Protein AF-A0A928A8H2-F1 (afdb_monomer_lite)

Foldseek 3Di:
DDDPPPDDDPVVVVVVVVVVVVVCVVVVVVVLVVVVVVLVVVQVVQVVLVVVLVVVVVVVCVVVVHDDDQKDKDFLLNSCVVPSDPDFDARSQQRFTFDSRFIWIWGADPVRDIDTDTRTHGDAPPQKFFFQWWWDPFFWKWFPVDWDKLQKAKAWEWFDPVLDAAWFWQKWEDEPFFIQTWIWGHDPSDIWTDGTGGGPDDPPPPTPPDDGNYDYPPDGGDDDDPPPRDTDTGPGTMMGQFYCYVNDTHRGDTIITRWMWMDRNSHTPWTWGWIARPVPRATFTQTPNVRDTIHTPTDDGIDTHDGSD

Structure (mmCIF, N/CA/C/O backbone):
data_AF-A0A928A8H2-F1
#
_entry.id   AF-A0A928A8H2-F1
#
loop_
_atom_site.group_PDB
_atom_site.id
_atom_site.type_symbol
_atom_site.label_atom_id
_atom_site.label_alt_id
_atom_site.label_comp_id
_atom_site.label_asym_id
_atom_site.label_entity_id
_atom_site.label_seq_id
_atom_site.pdbx_PDB_ins_code
_atom_site.Cartn_x
_atom_site.Cartn_y
_atom_site.Cartn_z
_atom_site.occupancy
_atom_site.B_iso_or_equiv
_atom_site.auth_seq_id
_atom_site.auth_comp_id
_atom_site.auth_asym_id
_atom_site.auth_atom_id
_atom_site.pdbx_PDB_model_num
ATOM 1 N N . MET A 1 1 ? -14.260 -8.931 -67.774 1.00 48.16 1 MET A N 1
ATOM 2 C CA . MET A 1 1 ? -14.025 -8.938 -66.314 1.00 48.16 1 MET A CA 1
ATOM 3 C C . MET A 1 1 ? -12.547 -8.637 -66.102 1.00 48.16 1 MET A C 1
ATOM 5 O O . MET A 1 1 ? -11.726 -9.478 -66.428 1.00 48.16 1 MET A O 1
ATOM 9 N N . GLY A 1 2 ? -12.193 -7.413 -65.708 1.00 48.88 2 GLY A N 1
ATOM 10 C CA . GLY A 1 2 ? -10.799 -7.001 -65.517 1.00 48.88 2 GLY A CA 1
ATOM 11 C C . GLY A 1 2 ? -10.690 -6.189 -64.236 1.00 48.88 2 GLY A C 1
ATOM 12 O O . GLY A 1 2 ? -11.081 -5.027 -64.214 1.00 48.88 2 GLY A O 1
ATOM 13 N N . PHE A 1 3 ? -10.226 -6.813 -63.153 1.00 53.59 3 PHE A N 1
ATOM 14 C CA . PHE A 1 3 ? -9.942 -6.101 -61.911 1.00 53.59 3 PHE A CA 1
ATOM 15 C C . PHE A 1 3 ? -8.670 -5.273 -62.108 1.00 53.59 3 PHE A C 1
ATOM 17 O O . PHE A 1 3 ? -7.565 -5.810 -62.132 1.00 53.59 3 PHE A O 1
ATOM 24 N N . ASN A 1 4 ? -8.838 -3.961 -62.265 1.00 56.81 4 ASN A N 1
ATOM 25 C CA . ASN A 1 4 ? -7.748 -2.994 -62.322 1.00 56.81 4 ASN A CA 1
ATOM 26 C C . ASN A 1 4 ? -7.140 -2.864 -60.913 1.00 56.81 4 ASN A C 1
ATOM 28 O O . ASN A 1 4 ? -7.600 -2.064 -60.098 1.00 56.81 4 ASN A O 1
ATOM 32 N N . LYS A 1 5 ? -6.148 -3.697 -60.580 1.00 57.81 5 LYS A N 1
ATOM 33 C CA . LYS A 1 5 ? -5.432 -3.605 -59.300 1.00 57.81 5 LYS A CA 1
ATOM 34 C C . LYS A 1 5 ? -4.397 -2.484 -59.391 1.00 57.81 5 LYS A C 1
ATOM 36 O O . LYS A 1 5 ? -3.260 -2.717 -59.788 1.00 57.81 5 LYS A O 1
ATOM 41 N N . LYS A 1 6 ? -4.795 -1.259 -59.041 1.00 69.56 6 LYS A N 1
ATOM 42 C CA . LYS A 1 6 ? -3.844 -0.171 -58.781 1.00 69.56 6 LYS A CA 1
ATOM 43 C C . LYS A 1 6 ? -3.127 -0.483 -57.463 1.00 69.56 6 LYS A C 1
ATOM 45 O O . LYS A 1 6 ? -3.732 -0.379 -56.402 1.00 69.56 6 LYS A O 1
ATOM 50 N N . ALA A 1 7 ? -1.882 -0.944 -57.543 1.00 67.12 7 ALA A N 1
ATOM 51 C CA . ALA A 1 7 ? -1.017 -1.086 -56.377 1.00 67.12 7 ALA A CA 1
ATOM 52 C C . ALA A 1 7 ? -0.548 0.308 -55.929 1.00 67.12 7 ALA A C 1
ATOM 54 O O . ALA A 1 7 ? -0.173 1.121 -56.774 1.00 67.12 7 ALA A O 1
ATOM 55 N N . PHE A 1 8 ? -0.600 0.583 -54.624 1.00 74.56 8 PHE A N 1
ATOM 56 C CA . PHE A 1 8 ? -0.093 1.830 -54.048 1.00 74.56 8 PHE A CA 1
ATOM 57 C C . PHE A 1 8 ? 1.415 1.956 -54.273 1.00 74.56 8 PHE A C 1
ATOM 59 O O . PHE A 1 8 ? 2.146 0.963 -54.217 1.00 74.56 8 PHE A O 1
ATOM 66 N N . THR A 1 9 ? 1.885 3.177 -54.520 1.00 88.25 9 THR A N 1
ATOM 67 C CA . THR A 1 9 ? 3.319 3.448 -54.640 1.00 88.25 9 THR A CA 1
ATOM 68 C C . THR A 1 9 ? 3.975 3.482 -53.259 1.00 88.25 9 THR A C 1
ATOM 70 O O . THR A 1 9 ? 3.34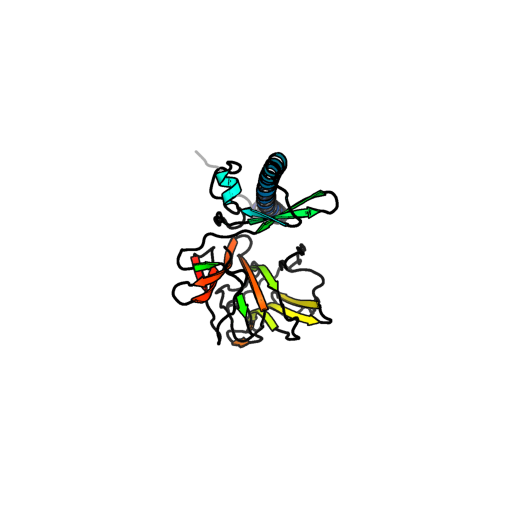9 3.825 -52.256 1.00 88.25 9 THR A O 1
ATOM 73 N N . LEU A 1 10 ? 5.265 3.143 -53.191 1.00 82.75 10 LEU A N 1
ATOM 74 C CA . LEU A 1 10 ? 6.010 3.097 -51.928 1.00 82.75 10 LEU A CA 1
ATOM 75 C C . LEU A 1 10 ? 5.980 4.444 -51.179 1.00 82.75 10 LEU A C 1
ATOM 77 O O . LEU A 1 10 ? 5.891 4.471 -49.955 1.00 82.75 10 LEU A O 1
ATOM 81 N N . VAL A 1 11 ? 6.004 5.561 -51.915 1.00 88.38 11 VAL A N 1
ATOM 82 C CA . VAL A 1 11 ? 5.967 6.912 -51.337 1.00 88.38 11 VAL A CA 1
ATOM 83 C C . VAL A 1 11 ? 4.616 7.237 -50.691 1.00 88.38 11 VAL A C 1
ATOM 85 O O . VAL A 1 11 ? 4.587 7.859 -49.633 1.00 88.38 11 VAL A O 1
ATOM 88 N N . GLU A 1 12 ? 3.504 6.765 -51.263 1.00 86.56 12 GLU A N 1
ATOM 89 C CA . GLU A 1 12 ? 2.166 6.942 -50.681 1.00 86.56 12 GLU A CA 1
ATOM 90 C C . GLU A 1 12 ? 2.025 6.152 -49.376 1.00 86.56 12 GLU A C 1
ATOM 92 O O . GLU A 1 12 ? 1.499 6.670 -48.394 1.00 86.56 12 GLU A O 1
ATOM 97 N N . VAL A 1 13 ? 2.558 4.926 -49.329 1.00 90.44 13 VAL A N 1
ATOM 98 C CA . VAL A 1 13 ? 2.533 4.091 -48.117 1.00 90.44 13 VAL A CA 1
ATOM 99 C C . VAL A 1 13 ? 3.368 4.719 -46.999 1.00 90.44 13 VAL A C 1
ATOM 101 O O . VAL A 1 13 ? 2.907 4.798 -45.862 1.00 90.44 13 VAL A O 1
ATOM 104 N N . ILE A 1 14 ? 4.562 5.227 -47.315 1.00 89.00 14 ILE A N 1
ATOM 105 C CA . ILE A 1 14 ? 5.413 5.907 -46.329 1.00 89.00 14 ILE A CA 1
ATOM 106 C C . ILE A 1 14 ? 4.734 7.183 -45.816 1.00 89.00 14 ILE A C 1
ATOM 108 O O . ILE A 1 14 ? 4.742 7.418 -44.612 1.00 89.00 14 ILE A O 1
ATOM 112 N N . GLY A 1 15 ? 4.096 7.970 -46.690 1.00 91.88 15 GLY A N 1
ATOM 113 C CA . GLY A 1 15 ? 3.365 9.178 -46.292 1.00 91.88 15 GLY A CA 1
ATOM 114 C C . GLY A 1 15 ? 2.198 8.903 -45.336 1.00 91.88 15 GLY A C 1
ATOM 115 O O . GLY A 1 15 ? 1.982 9.650 -44.387 1.00 91.88 15 GLY A O 1
ATOM 116 N N . VAL A 1 16 ? 1.466 7.804 -45.537 1.00 92.88 16 VAL A N 1
ATOM 117 C CA . VAL A 1 16 ? 0.392 7.402 -44.614 1.00 92.88 16 VAL A CA 1
ATOM 118 C C . VAL A 1 16 ? 0.968 6.943 -43.272 1.00 92.88 16 VAL A C 1
ATOM 120 O O . VAL A 1 16 ? 0.468 7.348 -42.224 1.00 92.88 16 VAL A O 1
ATOM 123 N N . ILE A 1 17 ? 2.043 6.149 -43.284 1.00 90.62 17 ILE A N 1
ATOM 124 C CA . ILE A 1 17 ? 2.686 5.659 -42.056 1.00 90.62 17 ILE A CA 1
ATOM 125 C C . ILE A 1 17 ? 3.257 6.817 -41.229 1.00 90.62 17 ILE A C 1
ATOM 127 O O . ILE A 1 17 ? 3.096 6.829 -40.011 1.00 90.62 17 ILE A O 1
ATOM 131 N N . THR A 1 18 ? 3.890 7.813 -41.854 1.00 91.50 18 THR A N 1
ATOM 132 C CA . THR A 1 18 ? 4.455 8.960 -41.124 1.00 91.50 18 THR A CA 1
ATOM 133 C C . THR A 1 18 ? 3.371 9.801 -40.458 1.00 91.50 18 THR A C 1
ATOM 135 O O . THR A 1 18 ? 3.528 10.181 -39.298 1.00 91.50 18 THR A O 1
ATOM 138 N N . ILE A 1 19 ? 2.247 10.037 -41.140 1.00 93.06 19 ILE A N 1
ATOM 139 C CA . ILE A 1 19 ? 1.108 10.765 -40.569 1.00 93.06 19 ILE A CA 1
ATOM 140 C C . ILE A 1 19 ? 0.485 9.978 -39.409 1.00 93.06 19 ILE A C 1
ATOM 142 O O . ILE A 1 19 ? 0.227 10.563 -38.357 1.00 93.06 19 ILE A O 1
ATOM 146 N N . LEU A 1 20 ? 0.292 8.662 -39.554 1.00 87.06 20 LEU A N 1
ATOM 147 C CA . LEU A 1 20 ? -0.2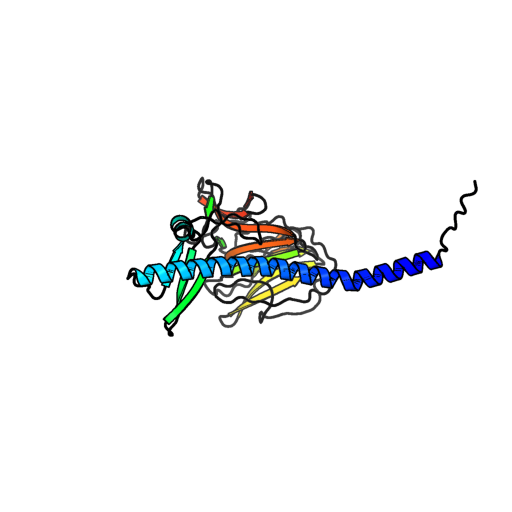42 7.813 -38.482 1.00 87.06 20 LEU A CA 1
ATOM 148 C C . LEU A 1 20 ? 0.668 7.808 -37.245 1.00 87.06 20 LEU A C 1
ATOM 150 O O . LEU A 1 20 ? 0.174 7.928 -36.124 1.00 87.06 20 LEU A O 1
ATOM 154 N N . SER A 1 21 ? 1.987 7.744 -37.438 1.00 84.25 21 SER A N 1
ATOM 155 C CA . SER A 1 21 ? 2.962 7.803 -36.342 1.00 84.25 21 SER A CA 1
ATOM 156 C C . SER A 1 21 ? 2.929 9.143 -35.602 1.00 84.25 21 SER A C 1
ATOM 158 O O . SER A 1 21 ? 2.960 9.171 -34.373 1.00 84.25 21 SER A O 1
ATOM 160 N N . LEU A 1 22 ? 2.811 10.260 -36.329 1.00 89.00 22 LEU A N 1
ATOM 161 C CA . LEU A 1 22 ? 2.688 11.592 -35.725 1.00 89.00 22 LEU A CA 1
ATOM 162 C C . LEU A 1 22 ? 1.357 11.764 -34.980 1.00 89.00 22 LEU A C 1
ATOM 164 O O . LEU A 1 22 ? 1.329 12.352 -33.900 1.00 89.00 22 LEU A O 1
ATOM 168 N N . MET A 1 23 ? 0.263 11.219 -35.520 1.00 88.75 23 MET A N 1
ATOM 169 C CA . MET A 1 23 ? -1.036 11.220 -34.843 1.00 88.75 23 MET A CA 1
ATOM 170 C C . MET A 1 23 ? -0.996 10.418 -33.540 1.00 88.75 23 MET A C 1
ATOM 172 O O . MET A 1 23 ? -1.484 10.902 -32.519 1.00 88.75 23 MET A O 1
ATOM 176 N N . LEU A 1 24 ? -0.392 9.225 -33.541 1.00 81.31 24 LEU A N 1
ATOM 177 C CA . LEU A 1 24 ? -0.238 8.395 -32.339 1.00 81.31 24 LEU A CA 1
ATOM 178 C C . LEU A 1 24 ? 0.559 9.112 -31.243 1.00 81.31 24 LEU A C 1
ATOM 180 O O . LEU A 1 24 ? 0.154 9.086 -30.082 1.00 81.31 24 LEU A O 1
ATOM 184 N N . LEU A 1 25 ? 1.631 9.819 -31.614 1.00 78.31 25 LEU A N 1
ATOM 185 C CA . LEU A 1 25 ? 2.478 10.548 -30.666 1.00 78.31 25 LEU A CA 1
ATOM 186 C C . LEU A 1 25 ? 1.709 11.626 -29.882 1.00 78.31 25 LEU A C 1
ATOM 188 O O . LEU A 1 25 ? 1.979 11.841 -28.705 1.00 78.31 25 LEU A O 1
ATOM 192 N N . VAL A 1 26 ? 0.738 12.288 -30.520 1.00 82.75 26 VAL A N 1
ATOM 193 C CA . VAL A 1 26 ? -0.090 13.325 -29.879 1.00 82.75 26 VAL A CA 1
ATOM 194 C C . VAL A 1 26 ? -1.303 12.723 -29.162 1.00 82.75 26 VAL A C 1
ATOM 196 O O . VAL A 1 26 ? -1.697 13.197 -28.097 1.00 82.75 26 VAL A O 1
ATOM 199 N N . THR A 1 27 ? -1.912 11.682 -29.731 1.00 82.56 27 THR A N 1
ATOM 200 C CA . THR A 1 27 ? -3.168 11.112 -29.214 1.00 82.56 27 THR A CA 1
ATOM 201 C C . THR A 1 27 ? -2.964 10.232 -27.985 1.00 82.56 27 THR A C 1
ATOM 203 O O . 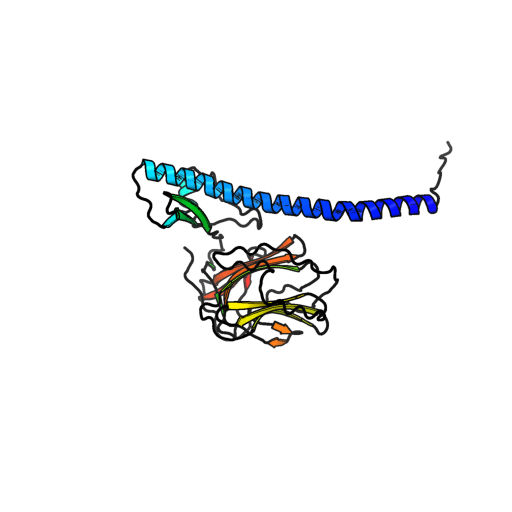THR A 1 27 ? -3.744 10.349 -27.041 1.00 82.56 27 THR A O 1
ATOM 206 N N . VAL A 1 28 ? -1.916 9.402 -27.944 1.00 76.62 28 VAL A N 1
ATOM 207 C CA . VAL A 1 28 ? -1.695 8.454 -26.838 1.00 76.62 28 VAL A CA 1
ATOM 208 C C . VAL A 1 28 ? -1.560 9.164 -25.481 1.00 76.62 28 VAL A C 1
ATOM 210 O O . VAL A 1 28 ? -2.340 8.834 -24.587 1.00 76.62 28 VAL A O 1
ATOM 213 N N . PRO A 1 29 ? -0.700 10.191 -25.297 1.00 66.88 29 PRO A N 1
ATOM 214 C CA . PRO A 1 29 ? -0.587 10.877 -24.006 1.00 66.88 29 PRO A CA 1
ATOM 215 C C . PRO A 1 29 ? -1.899 11.536 -23.551 1.00 66.88 29 PRO A C 1
ATOM 217 O O . PRO A 1 29 ? -2.232 11.514 -22.366 1.00 66.88 29 PRO A O 1
ATOM 220 N N . ALA A 1 30 ? -2.668 12.103 -24.489 1.00 66.19 30 ALA A N 1
ATOM 221 C CA . ALA A 1 30 ? -3.946 12.750 -24.198 1.00 66.19 30 ALA A CA 1
ATOM 222 C C . ALA A 1 30 ? -5.024 11.745 -23.752 1.00 66.19 30 ALA A C 1
ATOM 224 O O . ALA A 1 30 ? -5.770 12.021 -22.804 1.00 66.19 30 ALA A O 1
ATOM 225 N N . LEU A 1 31 ? -5.088 10.572 -24.395 1.00 68.81 31 LEU A N 1
ATOM 226 C CA . LEU A 1 31 ? -5.960 9.478 -23.965 1.00 68.81 31 LEU A CA 1
ATOM 227 C C . LEU A 1 31 ? -5.552 8.964 -22.582 1.00 68.81 31 LEU A C 1
ATOM 229 O O . LEU A 1 31 ? -6.406 8.892 -21.702 1.00 68.81 31 LEU A O 1
ATOM 233 N N . THR A 1 32 ? -4.264 8.687 -22.355 1.00 58.69 32 THR A N 1
ATOM 234 C CA . THR A 1 32 ? -3.769 8.195 -21.059 1.00 58.69 32 THR A CA 1
ATOM 235 C C . THR A 1 32 ? -4.083 9.172 -19.928 1.00 58.69 32 THR A C 1
ATOM 237 O O . THR A 1 32 ? -4.589 8.765 -18.886 1.00 58.69 32 THR A O 1
ATOM 240 N N . LYS A 1 33 ? -3.874 10.479 -20.141 1.00 58.88 33 LYS A N 1
ATOM 241 C CA . LYS A 1 33 ? -4.238 11.513 -19.159 1.00 58.88 33 LYS A CA 1
ATOM 242 C C . LYS A 1 33 ? -5.742 11.530 -18.865 1.00 58.88 33 LYS A C 1
ATOM 244 O O . LYS A 1 33 ? -6.145 11.747 -17.726 1.00 58.88 33 LYS A O 1
ATOM 249 N N . THR A 1 34 ? -6.573 11.306 -19.882 1.00 69.75 34 THR A N 1
ATOM 250 C CA . THR A 1 34 ? -8.034 11.258 -19.725 1.00 69.75 34 THR A CA 1
ATOM 251 C C . THR A 1 34 ? -8.478 10.021 -18.946 1.00 69.75 34 THR A C 1
ATOM 253 O O . THR A 1 34 ? -9.342 10.147 -18.084 1.00 69.75 34 THR A O 1
ATOM 256 N N . LEU A 1 35 ? -7.880 8.855 -19.208 1.00 68.12 35 LEU A N 1
ATOM 257 C CA . LEU A 1 35 ? -8.168 7.618 -18.477 1.00 68.12 35 LEU A CA 1
ATOM 258 C C . LEU A 1 35 ? -7.790 7.739 -16.999 1.00 68.12 35 LEU A C 1
ATOM 260 O O . LEU A 1 35 ? -8.663 7.547 -16.160 1.00 68.12 35 LEU A O 1
ATOM 264 N N . LYS A 1 36 ? -6.569 8.203 -16.691 1.00 62.53 36 LYS A N 1
ATOM 265 C CA . LYS A 1 36 ? -6.132 8.449 -15.304 1.00 62.53 36 LYS A CA 1
ATOM 266 C C . LYS A 1 36 ? -7.069 9.402 -14.562 1.00 62.53 36 LYS A C 1
ATOM 268 O O . LYS A 1 36 ? -7.464 9.148 -13.433 1.00 62.53 36 LYS A O 1
ATOM 273 N N . ARG A 1 37 ? -7.491 10.486 -15.224 1.00 65.88 37 ARG A N 1
ATOM 274 C CA . ARG A 1 37 ? -8.459 11.430 -14.646 1.00 65.88 37 ARG A CA 1
ATOM 275 C C . ARG A 1 37 ? -9.819 10.779 -14.378 1.00 65.88 37 ARG A C 1
ATOM 277 O O . ARG A 1 37 ? -10.483 11.153 -13.421 1.00 65.88 37 ARG A O 1
ATOM 284 N N . ASN A 1 38 ? -10.256 9.856 -15.231 1.00 69.44 38 ASN A N 1
ATOM 285 C CA . ASN A 1 38 ? -11.525 9.158 -15.043 1.00 69.44 38 ASN A CA 1
ATOM 286 C C . ASN A 1 38 ? -11.450 8.120 -13.916 1.00 69.44 38 ASN A C 1
ATOM 288 O O . ASN A 1 38 ? -12.434 7.962 -13.204 1.00 69.44 38 ASN A O 1
ATOM 292 N N . GLU A 1 39 ? -10.324 7.423 -13.762 1.00 69.38 39 GLU A N 1
ATOM 293 C CA . GLU A 1 39 ? -10.083 6.484 -12.657 1.00 69.38 39 GLU A CA 1
ATOM 294 C C . GLU A 1 39 ? -10.058 7.217 -11.316 1.00 69.38 39 GLU A C 1
ATOM 296 O O . GLU A 1 39 ? -10.873 6.900 -10.454 1.00 69.38 39 GLU A O 1
ATOM 301 N N . GLN A 1 40 ? -9.258 8.283 -11.202 1.00 67.31 40 GLN A N 1
ATOM 302 C CA . GLN A 1 40 ? -9.235 9.128 -10.005 1.00 67.31 40 GLN A CA 1
ATOM 303 C C . GLN A 1 40 ? -10.629 9.664 -9.672 1.00 67.31 40 GLN A C 1
ATOM 305 O O . GLN A 1 40 ? -11.099 9.548 -8.547 1.00 67.31 40 GLN A O 1
ATOM 310 N N . LYS A 1 41 ? -11.345 10.180 -10.679 1.00 72.75 41 LYS A N 1
ATOM 311 C CA . LYS A 1 41 ? -12.693 10.710 -10.476 1.00 72.75 41 LYS A CA 1
ATOM 312 C C . LYS A 1 41 ? -13.664 9.659 -9.929 1.00 72.75 41 LYS A C 1
ATOM 314 O O . LYS A 1 41 ? -14.516 10.003 -9.120 1.00 72.75 41 LYS A O 1
ATOM 319 N N . LYS A 1 42 ? -13.569 8.396 -10.360 1.00 76.50 42 LYS A N 1
ATOM 320 C CA . LYS A 1 42 ? -14.424 7.329 -9.815 1.00 76.50 42 LYS A CA 1
ATOM 321 C C . LYS A 1 42 ? -14.176 7.126 -8.325 1.00 76.50 42 LYS A C 1
ATOM 323 O O . LYS A 1 42 ? -15.139 6.901 -7.599 1.00 76.50 42 LYS A O 1
ATOM 328 N N . TYR A 1 43 ? -12.917 7.183 -7.896 1.00 73.12 43 TYR A N 1
ATOM 329 C CA . TYR A 1 43 ? -12.561 7.073 -6.488 1.00 73.12 43 TYR A CA 1
ATOM 330 C C . TYR A 1 43 ? -12.999 8.307 -5.686 1.00 73.12 43 TYR A C 1
ATOM 332 O O . TYR A 1 43 ? -13.600 8.165 -4.624 1.00 73.12 43 TYR A O 1
ATOM 340 N N . ASP A 1 44 ? -12.814 9.510 -6.230 1.00 72.50 44 ASP A N 1
ATOM 341 C CA . ASP A 1 44 ? -13.275 10.746 -5.589 1.00 72.50 44 ASP A CA 1
ATOM 342 C C . ASP A 1 44 ? -14.803 10.738 -5.409 1.00 72.50 44 ASP A C 1
ATOM 344 O O . ASP A 1 44 ? -15.299 10.931 -4.300 1.00 72.50 44 ASP A O 1
ATOM 348 N N . ASP A 1 45 ? -15.553 10.422 -6.475 1.00 80.00 45 ASP A N 1
ATOM 349 C CA . ASP A 1 45 ? -17.016 10.296 -6.444 1.00 80.00 45 ASP A CA 1
ATOM 350 C C . ASP A 1 45 ? -17.447 9.217 -5.427 1.00 80.00 45 ASP A C 1
ATOM 352 O O . ASP A 1 45 ? -18.477 9.335 -4.760 1.00 80.00 45 ASP A O 1
ATOM 356 N N . TYR A 1 46 ? -16.660 8.149 -5.294 1.00 81.12 46 TYR A N 1
ATOM 357 C CA . TYR A 1 46 ? -16.888 7.070 -4.342 1.00 81.12 46 TYR A CA 1
ATOM 358 C C . TYR A 1 46 ? -16.743 7.526 -2.878 1.00 81.12 46 TYR A C 1
ATOM 360 O O . TYR A 1 46 ? -17.667 7.321 -2.081 1.00 81.12 46 TYR A O 1
ATOM 368 N N . ILE A 1 47 ? -15.637 8.191 -2.533 1.00 78.56 47 ILE A N 1
ATOM 369 C CA . ILE A 1 47 ? -15.404 8.743 -1.191 1.00 78.56 47 ILE A CA 1
ATOM 370 C C . ILE A 1 47 ? -16.419 9.845 -0.870 1.00 78.56 47 ILE A C 1
ATOM 372 O O . ILE A 1 47 ? -16.956 9.885 0.240 1.00 78.56 47 ILE A O 1
ATOM 376 N N . ASP A 1 48 ? -16.752 10.696 -1.842 1.00 84.00 48 ASP A N 1
ATOM 377 C CA . ASP A 1 48 ? -17.768 11.734 -1.671 1.00 84.00 48 ASP A CA 1
ATOM 378 C C . ASP A 1 48 ? -19.150 11.144 -1.400 1.00 84.00 48 ASP A C 1
ATOM 380 O O . ASP A 1 48 ? -19.863 11.629 -0.519 1.00 84.00 48 ASP A O 1
ATOM 384 N N . ASN A 1 49 ? -19.524 10.063 -2.085 1.00 85.44 49 ASN A N 1
ATOM 385 C CA . ASN A 1 49 ? -20.777 9.373 -1.800 1.00 85.44 49 ASN A CA 1
ATOM 386 C C . ASN A 1 49 ? -20.805 8.845 -0.359 1.00 85.44 49 ASN A C 1
ATOM 388 O O . ASN A 1 49 ? -21.791 9.086 0.340 1.00 85.44 49 ASN A O 1
ATOM 392 N N . LEU A 1 50 ? -19.730 8.194 0.109 1.00 85.19 50 LEU A N 1
ATOM 393 C CA . LEU A 1 50 ? -19.604 7.722 1.498 1.00 85.19 50 LEU A CA 1
ATOM 394 C C . LEU A 1 50 ? -19.688 8.863 2.515 1.00 85.19 50 LEU A C 1
ATOM 396 O O . LEU A 1 50 ? -20.326 8.723 3.563 1.00 85.19 50 LEU A O 1
ATOM 400 N N . ARG A 1 51 ? -19.095 10.013 2.200 1.00 85.94 51 ARG A N 1
ATOM 401 C CA . ARG A 1 51 ? -19.194 11.220 3.020 1.00 85.94 51 ARG A CA 1
ATOM 402 C C . ARG A 1 51 ? -20.625 11.753 3.073 1.00 85.94 51 ARG A C 1
ATOM 404 O O . ARG A 1 51 ? -21.139 11.958 4.167 1.00 85.94 51 ARG A O 1
ATOM 411 N N . ILE A 1 52 ? -21.296 11.918 1.933 1.00 85.88 52 ILE A N 1
ATOM 412 C CA . ILE A 1 52 ? -22.664 12.466 1.850 1.00 85.88 52 ILE A CA 1
ATOM 413 C C . ILE A 1 52 ? -23.659 11.606 2.638 1.00 85.88 52 ILE A C 1
ATOM 415 O O . ILE A 1 52 ? -24.501 12.123 3.378 1.00 85.88 52 ILE A O 1
ATOM 419 N N . VAL A 1 53 ? -23.572 10.280 2.512 1.00 90.25 53 VAL A N 1
ATOM 420 C CA . VAL A 1 53 ? -24.454 9.383 3.273 1.00 90.25 53 VAL A CA 1
ATOM 421 C C . VAL A 1 53 ? -24.141 9.411 4.773 1.00 90.25 53 VAL A C 1
ATOM 423 O O . VAL A 1 53 ? -25.068 9.387 5.585 1.00 90.25 53 VAL A O 1
ATOM 426 N N . SER A 1 54 ? -22.865 9.554 5.148 1.00 89.62 54 SER A N 1
ATOM 427 C CA . SER A 1 54 ? -22.437 9.719 6.545 1.00 89.62 54 SER A CA 1
ATOM 428 C C . SER A 1 54 ? -22.921 11.042 7.144 1.00 89.62 54 SER A C 1
ATOM 430 O O . SER A 1 54 ? -23.414 11.059 8.271 1.00 89.62 54 SER A O 1
ATOM 432 N N . GLU A 1 55 ? -22.868 12.138 6.383 1.00 88.88 55 GLU A N 1
ATOM 433 C CA . GLU A 1 55 ? -23.439 13.436 6.761 1.00 88.88 55 GLU A CA 1
ATOM 434 C C . GLU A 1 55 ? -24.941 13.318 7.039 1.00 88.88 55 GLU A C 1
ATOM 436 O O . GLU A 1 55 ? -25.438 13.775 8.072 1.00 88.88 55 GLU A O 1
ATOM 441 N N . SER A 1 56 ? -25.673 12.650 6.145 1.00 89.75 56 SER A N 1
ATOM 442 C CA . SER A 1 56 ? -27.113 12.434 6.299 1.00 89.75 56 SER A CA 1
ATOM 443 C C . SER A 1 56 ? -27.448 11.592 7.538 1.00 89.75 56 SER A C 1
ATOM 445 O O . SER A 1 56 ? -28.414 11.885 8.254 1.00 89.75 56 SER A O 1
ATOM 447 N N . TYR A 1 57 ? -26.624 10.584 7.838 1.00 89.62 57 TYR A N 1
ATOM 448 C CA . TYR A 1 57 ? -26.722 9.796 9.066 1.00 89.62 57 TYR A CA 1
ATOM 449 C C . TYR A 1 57 ? -26.491 10.660 10.315 1.00 89.62 57 TYR A C 1
ATOM 451 O O . TYR A 1 57 ? -27.339 10.679 11.207 1.00 89.62 57 TYR A O 1
ATOM 459 N N . VAL A 1 58 ? -25.411 11.445 10.361 1.00 89.25 58 VAL A N 1
ATOM 460 C CA . VAL A 1 58 ? -25.096 12.357 11.477 1.00 89.25 58 VAL A CA 1
ATOM 461 C C . VAL A 1 58 ? -26.220 13.358 11.733 1.00 89.25 58 VAL A C 1
ATOM 463 O O . VAL A 1 58 ? -26.641 13.540 12.876 1.00 89.25 58 VAL A O 1
ATOM 466 N N . VAL A 1 59 ? -26.763 13.974 10.680 1.00 88.19 59 VAL A N 1
ATOM 467 C CA . VAL A 1 59 ? -27.880 14.923 10.800 1.00 88.19 59 VAL A CA 1
ATOM 468 C C . VAL A 1 59 ? -29.107 14.264 11.432 1.00 88.19 59 VAL A C 1
ATOM 470 O O . VAL A 1 59 ? -29.793 14.901 12.235 1.00 88.19 59 VAL A O 1
ATOM 473 N N . LYS A 1 60 ? -29.395 13.000 11.099 1.00 88.38 60 LYS A N 1
ATOM 474 C CA . LYS A 1 60 ? -30.473 12.237 11.741 1.00 88.38 60 LYS A CA 1
ATOM 475 C C . LYS A 1 60 ? -30.187 12.023 13.230 1.00 88.38 60 LYS A C 1
ATOM 477 O O . LYS A 1 60 ? -31.048 12.349 14.042 1.00 88.38 60 LYS A O 1
ATOM 482 N N . GLN A 1 61 ? -28.982 11.576 13.590 1.00 88.06 61 GLN A N 1
ATOM 483 C CA . GLN A 1 61 ? -28.604 11.347 14.992 1.00 88.06 61 GLN A CA 1
ATOM 484 C C . GLN A 1 61 ? -28.714 12.626 15.840 1.00 88.06 61 GLN A C 1
ATOM 486 O O . GLN A 1 61 ? -29.279 12.609 16.933 1.00 88.06 61 GLN A O 1
ATOM 491 N N . LEU A 1 62 ? -28.261 13.767 15.308 1.00 85.75 62 LEU A N 1
ATOM 492 C CA . LEU A 1 62 ? -28.385 15.068 15.975 1.00 85.75 62 LEU A CA 1
ATOM 493 C C . LEU A 1 62 ? -29.853 15.479 16.179 1.00 85.75 62 LEU A C 1
ATOM 495 O O . LEU A 1 62 ? -30.206 15.993 17.240 1.00 85.75 62 LEU A O 1
ATOM 499 N N . LYS A 1 63 ? -30.727 15.238 15.190 1.00 87.88 63 LYS A N 1
ATOM 500 C CA . LYS A 1 63 ? -32.176 15.499 15.311 1.00 87.88 63 LYS A CA 1
ATOM 501 C C . LYS A 1 63 ? -32.849 14.615 16.359 1.00 87.88 63 LYS A C 1
ATOM 503 O O . LYS A 1 63 ? -33.815 15.048 16.980 1.00 87.88 63 LYS A O 1
ATOM 508 N N . GLU A 1 64 ? -32.340 13.405 16.557 1.00 90.31 64 GLU A N 1
ATOM 509 C CA . GLU A 1 64 ? -32.794 12.461 17.584 1.00 90.31 64 GLU A CA 1
ATOM 510 C C . GLU A 1 64 ? -32.188 12.760 18.971 1.00 90.31 64 GLU A C 1
ATOM 512 O O . GLU A 1 64 ? -32.501 12.083 19.947 1.00 90.31 64 GLU A O 1
ATOM 517 N N . GLY A 1 65 ? -31.380 13.822 19.086 1.00 81.94 65 GLY A N 1
ATOM 518 C CA . GLY A 1 65 ? -30.829 14.310 20.350 1.00 81.94 65 GLY A CA 1
ATOM 519 C C . GLY A 1 65 ? -29.514 13.651 20.766 1.00 81.94 65 GLY A C 1
ATOM 520 O O . GLY A 1 65 ? -29.079 13.849 21.901 1.00 81.94 65 GLY A O 1
ATOM 521 N N . ILE A 1 66 ? -28.866 12.888 19.879 1.00 85.25 66 ILE A N 1
ATOM 522 C CA . ILE A 1 66 ? -27.541 12.322 20.148 1.00 85.25 66 ILE A CA 1
ATOM 523 C C . ILE A 1 66 ? -26.493 13.434 20.113 1.00 85.25 66 ILE A C 1
ATOM 525 O O . ILE A 1 66 ? -26.410 14.206 19.158 1.00 85.25 66 ILE A O 1
ATOM 529 N N . VAL A 1 67 ? -25.665 13.502 21.156 1.00 81.31 67 VAL A N 1
ATOM 530 C CA . VAL A 1 67 ? -24.548 14.447 21.237 1.00 81.31 67 VAL A CA 1
ATOM 531 C C . VAL A 1 67 ? -23.318 13.830 20.580 1.00 81.31 67 VAL A C 1
ATOM 533 O O . VAL A 1 67 ? -22.832 12.789 21.016 1.00 81.31 67 VAL A O 1
ATOM 536 N N . ILE A 1 68 ? -22.806 14.497 19.549 1.00 80.31 68 ILE A N 1
ATOM 537 C CA . ILE A 1 68 ? -21.558 14.136 18.873 1.00 80.31 68 ILE A CA 1
ATOM 538 C C . ILE A 1 68 ? -20.416 14.931 19.513 1.00 80.31 68 ILE A C 1
ATOM 540 O O . ILE A 1 68 ? -20.480 16.164 19.577 1.00 80.31 68 ILE A O 1
ATOM 544 N N . GLY A 1 69 ? -19.416 14.211 20.029 1.00 78.44 69 GLY A N 1
ATOM 545 C CA . GLY A 1 69 ? -18.204 14.778 20.625 1.00 78.44 69 GLY A CA 1
ATOM 546 C C . GLY A 1 69 ? -17.215 15.305 19.581 1.00 78.44 69 GLY A C 1
ATOM 547 O O . GLY A 1 69 ? -17.576 15.522 18.425 1.00 78.44 69 GLY A O 1
ATOM 548 N N . ASP A 1 70 ? -15.962 15.507 19.990 1.00 80.88 70 ASP A N 1
ATOM 549 C CA . ASP A 1 70 ? -14.906 16.000 19.091 1.00 80.88 70 ASP A CA 1
ATOM 550 C C . ASP A 1 70 ? -14.568 14.984 17.989 1.00 80.88 70 ASP A C 1
ATOM 552 O O . ASP A 1 70 ? -14.309 15.367 16.847 1.00 80.88 70 ASP A O 1
ATOM 556 N N . GLU A 1 71 ? -14.652 13.690 18.317 1.00 83.69 71 GLU A N 1
ATOM 557 C CA . GLU A 1 71 ? -14.543 12.576 17.378 1.00 83.69 71 GLU A CA 1
ATOM 558 C C . GLU A 1 71 ? -15.726 11.613 17.524 1.00 83.69 71 GLU A C 1
ATOM 560 O O . GLU A 1 71 ? -16.162 11.296 18.635 1.00 83.69 71 GLU A O 1
ATOM 565 N N . TYR A 1 72 ? -16.237 11.125 16.396 1.00 85.00 72 TYR A N 1
ATOM 566 C CA . TYR A 1 72 ? -17.304 10.129 16.328 1.00 85.00 72 TYR A CA 1
ATOM 567 C C . TYR A 1 72 ? -17.069 9.183 15.153 1.00 85.00 72 TYR A C 1
ATOM 569 O O . TYR A 1 72 ? -16.649 9.617 14.087 1.00 85.00 72 TYR A O 1
ATOM 577 N N . TYR A 1 73 ? -17.330 7.892 15.341 1.00 85.62 73 TYR A N 1
ATOM 578 C CA . TYR A 1 73 ? -17.019 6.857 14.356 1.00 85.62 73 TYR A CA 1
ATOM 579 C C . TYR A 1 73 ? -18.316 6.205 13.876 1.00 85.62 73 TYR A C 1
ATOM 581 O O . TYR A 1 73 ? -19.125 5.752 14.686 1.00 85.62 73 TYR A O 1
ATOM 589 N N . ILE A 1 74 ? -18.511 6.175 12.558 1.00 87.62 74 ILE A N 1
ATOM 590 C CA . ILE A 1 74 ? -19.646 5.519 11.897 1.00 87.62 74 ILE A CA 1
ATOM 591 C C . ILE A 1 74 ? -19.103 4.307 11.164 1.00 87.62 74 ILE A C 1
ATOM 593 O O . ILE A 1 74 ? -18.189 4.456 10.360 1.00 87.62 74 ILE A O 1
ATOM 597 N N . THR A 1 75 ? -19.659 3.121 11.391 1.00 87.75 75 THR A N 1
ATOM 598 C CA . THR A 1 75 ? -19.272 1.958 10.587 1.00 87.75 75 THR A CA 1
ATOM 599 C C . THR A 1 75 ? -20.099 1.882 9.313 1.00 87.75 75 THR A C 1
ATOM 601 O O . THR A 1 75 ? -21.253 2.322 9.253 1.00 87.75 75 THR A O 1
ATOM 604 N N . LEU A 1 76 ? -19.539 1.254 8.286 1.00 84.19 76 LEU A N 1
ATOM 605 C CA . LEU A 1 76 ? -20.263 0.954 7.062 1.00 84.19 76 LEU A CA 1
ATOM 606 C C . LEU A 1 76 ? -21.490 0.074 7.329 1.00 84.19 76 LEU A C 1
ATOM 608 O O . LEU A 1 76 ? -22.539 0.263 6.715 1.00 84.19 76 LEU A O 1
ATOM 612 N N . GLY A 1 77 ? -21.392 -0.822 8.312 1.00 82.44 77 GLY A N 1
ATOM 613 C CA . GLY A 1 77 ? -22.517 -1.571 8.854 1.00 82.44 77 GLY A CA 1
ATOM 614 C C . GLY A 1 77 ? -23.652 -0.660 9.320 1.00 82.44 77 GLY A C 1
ATOM 615 O O . GLY A 1 77 ? -24.791 -0.895 8.932 1.00 82.44 77 GLY A O 1
ATOM 616 N N . ASN A 1 78 ? -23.368 0.424 10.057 1.00 86.19 78 ASN A N 1
ATOM 617 C CA . ASN A 1 78 ? -24.408 1.370 10.480 1.00 86.19 78 ASN A CA 1
ATOM 618 C C . ASN A 1 78 ? -25.137 2.001 9.288 1.00 86.19 78 ASN A C 1
ATOM 620 O O . ASN A 1 78 ? -26.361 2.126 9.321 1.00 86.19 78 ASN A O 1
ATOM 624 N N . LEU A 1 79 ? -24.404 2.383 8.240 1.00 88.44 79 LEU A N 1
ATOM 625 C CA . LEU A 1 79 ? -24.979 3.006 7.046 1.00 88.44 79 LEU A CA 1
ATOM 626 C C . LEU A 1 79 ? -25.845 2.023 6.249 1.00 88.44 79 LEU A C 1
ATOM 628 O O . LEU A 1 79 ? -26.944 2.385 5.825 1.00 88.44 79 LEU A O 1
ATOM 632 N N . ILE A 1 80 ? -25.389 0.776 6.104 1.00 85.69 80 ILE A N 1
ATOM 633 C CA . ILE A 1 80 ? -26.143 -0.300 5.446 1.00 85.69 80 ILE A CA 1
ATOM 634 C C . ILE A 1 80 ? -27.411 -0.625 6.243 1.00 85.69 80 ILE A C 1
ATOM 636 O O . ILE A 1 80 ? -28.510 -0.625 5.693 1.00 85.69 80 ILE A O 1
ATOM 640 N N . ASP A 1 81 ? -27.281 -0.845 7.552 1.00 87.81 81 ASP A N 1
ATOM 641 C CA . ASP A 1 81 ? -28.389 -1.279 8.410 1.00 87.81 81 ASP A CA 1
ATOM 642 C C . ASP A 1 81 ? -29.475 -0.198 8.540 1.00 87.81 81 ASP A C 1
ATOM 644 O O . ASP A 1 81 ? -30.650 -0.509 8.729 1.00 87.81 81 ASP A O 1
ATOM 648 N N . ASN A 1 82 ? -29.099 1.078 8.395 1.00 87.56 82 ASN A N 1
ATOM 649 C CA . ASN A 1 82 ? -30.032 2.205 8.373 1.00 87.56 82 ASN A CA 1
ATOM 650 C C . ASN A 1 82 ? -30.538 2.563 6.961 1.00 87.56 82 ASN A C 1
ATOM 652 O O . ASN A 1 82 ? -31.269 3.544 6.818 1.00 87.56 82 ASN A O 1
ATOM 656 N N . GLY A 1 83 ? -30.180 1.788 5.932 1.00 86.06 83 GLY A N 1
ATOM 657 C CA . GLY A 1 83 ? -30.689 1.946 4.568 1.00 86.06 83 GLY A CA 1
ATOM 658 C C . GLY A 1 83 ? -30.124 3.144 3.804 1.00 86.06 83 GLY A C 1
ATOM 659 O O . GLY A 1 83 ? -30.733 3.583 2.831 1.00 86.06 83 GLY A O 1
ATOM 660 N N . TYR A 1 84 ? -28.981 3.687 4.229 1.00 85.75 84 TYR A N 1
ATOM 661 C CA . TYR A 1 84 ? -28.291 4.752 3.497 1.00 85.75 84 TYR A CA 1
ATOM 662 C C . TYR A 1 84 ? -27.495 4.215 2.298 1.00 85.75 84 TYR A C 1
ATOM 664 O O . TYR A 1 84 ? -27.196 4.976 1.381 1.00 85.75 84 TYR A O 1
ATOM 672 N N . ILE A 1 85 ? -27.152 2.920 2.302 1.00 83.38 85 ILE A N 1
ATOM 673 C CA . ILE A 1 85 ? -26.409 2.243 1.233 1.00 83.38 85 ILE A CA 1
ATOM 674 C C . ILE A 1 85 ? -26.994 0.843 1.015 1.00 83.38 85 ILE A C 1
ATOM 676 O O . ILE A 1 85 ? -27.276 0.133 1.977 1.00 83.38 85 ILE A O 1
ATOM 680 N N . GLU A 1 86 ? -27.175 0.445 -0.246 1.00 68.38 86 GLU A N 1
ATOM 681 C CA . GLU A 1 86 ? -27.928 -0.765 -0.600 1.00 68.38 86 GLU A CA 1
ATOM 682 C C . GLU A 1 86 ? -27.172 -2.090 -0.388 1.00 68.38 86 GLU A C 1
ATOM 684 O O . GLU A 1 86 ? -27.830 -3.119 -0.235 1.00 68.38 86 GLU A O 1
ATOM 689 N N . ASN A 1 87 ? -25.827 -2.132 -0.406 1.00 66.12 87 ASN A N 1
ATOM 690 C CA . ASN A 1 87 ? -25.093 -3.404 -0.285 1.00 66.12 87 ASN A CA 1
ATOM 691 C C . ASN A 1 87 ? -23.571 -3.269 -0.054 1.00 66.12 87 ASN A C 1
ATOM 693 O O . ASN A 1 87 ? -23.071 -2.168 0.165 1.00 66.12 87 ASN A O 1
ATOM 697 N N . THR A 1 88 ? -22.842 -4.403 -0.119 1.00 62.75 88 THR A N 1
ATOM 698 C CA . THR A 1 88 ? -21.367 -4.474 -0.087 1.00 62.75 88 THR A CA 1
ATOM 699 C C . THR A 1 88 ? -20.743 -3.435 -1.000 1.00 62.75 88 THR A C 1
ATOM 701 O O . THR A 1 88 ? -21.022 -3.379 -2.197 1.00 62.75 88 THR A O 1
ATOM 704 N N . ILE A 1 89 ? -19.854 -2.651 -0.415 1.00 71.19 89 ILE A N 1
ATOM 705 C CA . ILE A 1 89 ? -19.167 -1.586 -1.109 1.00 71.19 89 ILE A CA 1
ATOM 706 C C . ILE A 1 89 ? -17.845 -2.113 -1.640 1.00 71.19 89 ILE A C 1
ATOM 708 O O . ILE A 1 89 ? -17.127 -2.832 -0.947 1.00 71.19 89 ILE A O 1
ATOM 712 N N . VAL A 1 90 ? -17.557 -1.764 -2.886 1.00 74.94 90 VAL A N 1
ATOM 713 C CA . VAL A 1 90 ? -16.333 -2.136 -3.584 1.00 74.94 90 VAL A CA 1
ATOM 714 C C . VAL A 1 90 ? -15.539 -0.863 -3.825 1.00 74.94 90 VAL A C 1
ATOM 716 O O . VAL A 1 90 ? -16.098 0.095 -4.363 1.00 74.94 90 VAL A O 1
ATOM 719 N N . ASN A 1 91 ? -14.268 -0.850 -3.426 1.00 71.50 91 ASN A N 1
ATOM 720 C CA . ASN A 1 91 ? -13.380 0.251 -3.771 1.00 71.50 91 ASN A CA 1
ATOM 721 C C . ASN A 1 91 ? -13.111 0.186 -5.297 1.00 71.50 91 ASN A C 1
ATOM 723 O O . ASN A 1 91 ? -12.677 -0.853 -5.802 1.00 71.50 91 ASN A O 1
ATOM 727 N N . PRO A 1 92 ? -13.408 1.257 -6.060 1.00 73.50 92 PRO A N 1
ATOM 728 C CA . PRO A 1 92 ? -13.287 1.261 -7.517 1.00 73.50 92 PRO A CA 1
ATOM 729 C C . PRO A 1 92 ? -11.841 1.265 -8.042 1.00 73.50 92 PRO A C 1
ATOM 731 O O . PRO A 1 92 ? -11.662 1.080 -9.244 1.00 73.50 92 PRO A O 1
ATOM 734 N N . GLU A 1 93 ? -10.833 1.492 -7.196 1.00 68.62 93 GLU A N 1
ATOM 735 C CA . GLU A 1 93 ? -9.413 1.469 -7.577 1.00 68.62 93 GLU A CA 1
ATOM 736 C C . GLU A 1 93 ? -8.840 0.054 -7.640 1.00 68.62 93 GLU A C 1
ATOM 738 O O . GLU A 1 93 ? -8.028 -0.245 -8.511 1.00 68.62 93 GLU A O 1
ATOM 743 N N . ASN A 1 94 ? -9.234 -0.806 -6.700 1.00 67.88 94 ASN A N 1
ATOM 744 C CA . ASN A 1 94 ? -8.656 -2.142 -6.535 1.00 67.88 94 ASN A CA 1
ATOM 745 C C . ASN A 1 94 ? -9.686 -3.273 -6.610 1.00 67.88 94 ASN A C 1
ATOM 747 O O . ASN A 1 94 ? -9.323 -4.438 -6.478 1.00 67.88 94 ASN A O 1
ATOM 751 N N . GLU A 1 95 ? -10.964 -2.940 -6.803 1.00 73.44 95 GLU A N 1
ATOM 752 C CA . GLU A 1 95 ? -12.094 -3.874 -6.826 1.00 73.44 95 GLU A CA 1
ATOM 753 C C . GLU A 1 95 ? -12.261 -4.692 -5.531 1.00 73.44 95 GLU A C 1
ATOM 755 O O . GLU A 1 95 ? -13.057 -5.638 -5.470 1.00 73.44 95 GLU A O 1
ATOM 760 N N . ASN A 1 96 ? -11.565 -4.307 -4.457 1.00 74.50 96 ASN A N 1
ATOM 761 C CA . ASN A 1 96 ? -11.646 -5.007 -3.190 1.00 74.50 96 ASN A CA 1
ATOM 762 C C . ASN A 1 96 ? -12.947 -4.666 -2.472 1.00 74.50 96 ASN A C 1
ATOM 764 O O . ASN A 1 96 ? -13.412 -3.523 -2.430 1.00 74.50 96 ASN A O 1
ATOM 768 N N . LYS A 1 97 ? -13.536 -5.695 -1.865 1.00 78.75 97 LYS A N 1
ATOM 769 C CA . LYS A 1 97 ? -14.726 -5.542 -1.033 1.00 78.75 97 LYS A CA 1
ATOM 770 C C . LYS A 1 97 ? -14.331 -4.960 0.312 1.00 78.75 97 LYS A C 1
ATOM 772 O O . LYS A 1 97 ? -13.480 -5.522 1.009 1.00 78.75 97 LYS A O 1
ATOM 777 N N . LEU A 1 98 ? -15.012 -3.889 0.692 1.00 77.62 98 LEU A N 1
ATOM 778 C CA . LEU A 1 98 ? -14.876 -3.317 2.015 1.00 77.62 98 LEU A CA 1
ATOM 779 C C . LEU A 1 98 ? -15.665 -4.126 3.045 1.00 77.62 98 LEU A C 1
ATOM 781 O O . LEU A 1 98 ? -16.788 -4.579 2.798 1.00 77.62 98 LEU A O 1
ATOM 785 N N . SER A 1 99 ? -15.065 -4.287 4.218 1.00 77.94 99 SER A N 1
ATOM 786 C CA . SER A 1 99 ? -15.716 -4.821 5.402 1.00 77.94 99 SER A CA 1
ATOM 787 C C . SER A 1 99 ? -16.786 -3.855 5.893 1.00 77.94 99 SER A C 1
ATOM 789 O O . SER A 1 99 ? -16.664 -2.633 5.767 1.00 77.94 99 SER A O 1
ATOM 791 N N . ARG A 1 100 ? -17.814 -4.418 6.530 1.00 79.50 100 ARG A N 1
ATOM 792 C CA . ARG A 1 100 ? -18.835 -3.661 7.264 1.00 79.50 100 ARG A CA 1
ATOM 793 C C . ARG A 1 100 ? -18.237 -2.854 8.418 1.00 79.50 100 ARG A C 1
ATOM 795 O O . ARG A 1 100 ? -18.843 -1.867 8.827 1.00 79.50 100 ARG A O 1
ATOM 802 N N . ASP A 1 101 ? -17.058 -3.239 8.882 1.00 76.75 101 ASP A N 1
ATOM 803 C CA . ASP A 1 101 ? -16.354 -2.557 9.961 1.00 76.75 101 ASP A CA 1
ATOM 804 C C . ASP A 1 101 ? -15.554 -1.343 9.480 1.00 76.75 101 ASP A C 1
ATOM 806 O O . ASP A 1 101 ? -15.081 -0.568 10.299 1.00 76.75 101 ASP A O 1
ATOM 810 N N . THR A 1 102 ? -15.471 -1.113 8.159 1.00 80.06 102 THR A N 1
ATOM 811 C CA . THR A 1 102 ? -14.932 0.131 7.584 1.00 80.06 102 THR A CA 1
ATOM 812 C C . THR A 1 102 ? -15.525 1.334 8.305 1.00 80.06 102 THR A C 1
ATOM 814 O O . THR A 1 102 ? -16.749 1.471 8.384 1.00 80.06 102 THR A O 1
ATOM 817 N N . GLN A 1 103 ? -14.663 2.207 8.818 1.00 81.19 103 GLN A N 1
ATOM 818 C CA . GLN A 1 103 ? -15.071 3.311 9.675 1.00 81.19 103 GLN A CA 1
ATOM 819 C C . GLN A 1 103 ? -14.977 4.639 8.933 1.00 81.19 103 GLN A C 1
ATOM 821 O O . GLN A 1 103 ? -14.032 4.898 8.197 1.00 81.19 103 GLN A O 1
ATOM 826 N N . ILE A 1 104 ? -15.935 5.522 9.177 1.00 85.06 104 ILE A N 1
ATOM 827 C CA . ILE A 1 104 ? -15.884 6.923 8.791 1.00 85.06 104 ILE A CA 1
ATOM 828 C C . ILE A 1 104 ? -15.695 7.720 10.077 1.00 85.06 104 ILE A C 1
ATOM 830 O O . ILE A 1 104 ? -16.590 7.776 10.926 1.00 85.06 104 ILE A O 1
ATOM 834 N N . LYS A 1 105 ? -14.513 8.318 10.227 1.00 84.88 105 LYS A N 1
ATOM 835 C CA . LYS A 1 105 ? -14.193 9.220 11.329 1.00 84.88 105 LYS A CA 1
ATOM 836 C C . LYS A 1 105 ? -14.804 10.586 11.054 1.00 84.88 105 LYS A C 1
ATOM 838 O O . LYS A 1 105 ? -14.500 11.218 10.046 1.00 84.88 105 LYS A O 1
ATOM 843 N N . VAL A 1 106 ? -15.638 11.041 11.975 1.00 86.00 106 VAL A N 1
ATOM 844 C CA . VAL A 1 106 ? -16.269 12.356 11.981 1.00 86.00 106 VAL A CA 1
ATOM 845 C C . VAL A 1 106 ? -15.553 13.222 13.006 1.00 86.00 106 VAL A C 1
ATOM 847 O O . VAL A 1 106 ? -15.518 12.877 14.186 1.00 86.00 106 VAL A O 1
ATOM 850 N N . THR A 1 107 ? -14.997 14.348 12.572 1.00 84.69 107 THR A N 1
ATOM 851 C CA . THR A 1 107 ? -14.321 15.314 13.446 1.00 84.69 107 THR A CA 1
ATOM 852 C C . THR A 1 107 ? -15.069 16.632 13.433 1.00 84.69 107 THR A C 1
ATOM 854 O O . THR A 1 107 ? -15.364 17.174 12.367 1.00 84.69 107 THR A O 1
ATOM 857 N N . LYS A 1 108 ? -15.375 17.160 14.616 1.00 82.25 108 LYS A N 1
ATOM 858 C CA . LYS A 1 108 ? -16.052 18.448 14.750 1.00 82.25 108 LYS A CA 1
ATOM 859 C C . LYS A 1 108 ? -15.050 19.599 14.656 1.00 82.25 108 LYS A C 1
ATOM 861 O O . LYS A 1 108 ? -14.092 19.667 15.420 1.00 82.25 108 LYS A O 1
ATOM 866 N N . ASN A 1 109 ? -15.298 20.527 13.741 1.00 81.19 109 ASN A N 1
ATOM 867 C CA . ASN A 1 109 ? -14.525 21.754 13.600 1.00 81.19 109 ASN A CA 1
ATOM 868 C C . ASN A 1 109 ? -14.955 22.804 14.638 1.00 81.19 109 ASN A C 1
ATOM 870 O O . ASN A 1 109 ? -16.069 22.777 15.169 1.00 81.19 109 ASN A O 1
ATOM 874 N N . LEU A 1 110 ? -14.082 23.786 14.886 1.00 80.12 110 LEU A N 1
ATOM 875 C CA . LEU A 1 110 ? -14.341 24.896 15.816 1.00 80.12 110 LEU A CA 1
ATOM 876 C C . LEU A 1 110 ? -15.557 25.749 15.419 1.00 80.12 110 LEU A C 1
ATOM 878 O O . LEU A 1 110 ? -16.200 26.343 16.283 1.00 80.12 110 LEU A O 1
ATOM 882 N N . ASP A 1 111 ? -15.881 25.805 14.127 1.00 81.94 111 ASP A N 1
ATOM 883 C CA . ASP A 1 111 ? -17.048 26.512 13.589 1.00 81.94 111 ASP A CA 1
ATOM 884 C C . ASP A 1 111 ? -18.356 25.699 13.686 1.00 81.94 111 ASP A C 1
ATOM 886 O O . ASP A 1 111 ? -19.420 26.178 13.295 1.00 81.94 111 ASP A O 1
ATOM 890 N N . GLY A 1 112 ? -18.292 24.477 14.227 1.00 74.56 112 GLY A N 1
ATOM 891 C CA . GLY A 1 112 ? -19.425 23.567 14.358 1.00 74.56 112 GLY A CA 1
ATOM 892 C C . GLY A 1 112 ? -19.729 22.734 13.111 1.00 74.56 112 GLY A C 1
ATOM 893 O O . GLY A 1 112 ? -20.667 21.939 13.158 1.00 74.56 112 GLY A O 1
ATOM 894 N N . SER A 1 113 ? -18.959 22.877 12.026 1.00 81.94 113 SER A N 1
ATOM 895 C CA . SER A 1 113 ? -19.009 21.958 10.883 1.00 81.94 113 SER A CA 1
ATOM 896 C C . SER A 1 113 ? -18.340 20.615 11.211 1.00 81.94 113 SER A C 1
ATOM 898 O O . SER A 1 113 ? -17.654 20.479 12.225 1.00 81.94 113 SER A O 1
ATOM 900 N N . PHE A 1 114 ? -18.553 19.602 10.369 1.00 80.19 114 PHE A N 1
ATOM 901 C CA . PHE A 1 114 ? -17.960 18.273 10.533 1.00 80.19 114 PHE A CA 1
ATOM 902 C C . PHE A 1 114 ? -17.084 17.921 9.330 1.00 80.19 114 PHE A C 1
ATOM 904 O O . PHE A 1 114 ? -17.501 18.114 8.190 1.00 80.19 114 PHE A O 1
ATOM 911 N N . ASN A 1 115 ? -15.906 17.358 9.594 1.00 80.38 115 ASN A N 1
ATOM 912 C CA . ASN A 1 115 ? -15.054 16.708 8.602 1.00 80.38 115 ASN A CA 1
ATOM 913 C C . ASN A 1 115 ? -15.250 15.195 8.672 1.00 80.38 115 ASN A C 1
ATOM 915 O O . ASN A 1 115 ? -15.415 14.647 9.760 1.00 80.38 115 ASN A O 1
ATOM 919 N N . TYR A 1 116 ? -15.178 14.525 7.524 1.00 82.75 116 TYR A N 1
ATOM 920 C CA . TYR A 1 116 ? -15.366 13.082 7.404 1.00 82.75 116 TYR A CA 1
ATOM 921 C C . TYR A 1 116 ? -14.135 12.471 6.742 1.00 82.75 116 TYR A C 1
ATOM 923 O O . TYR A 1 116 ? -13.726 12.919 5.672 1.00 82.75 116 TYR A O 1
ATOM 931 N N . ASN A 1 117 ? -13.551 11.453 7.366 1.00 76.50 117 ASN A N 1
ATOM 932 C CA . ASN A 1 117 ? -12.408 10.717 6.841 1.00 76.50 117 ASN A CA 1
ATOM 933 C C . ASN A 1 117 ? -12.727 9.218 6.818 1.00 76.50 117 ASN A C 1
ATOM 935 O O . ASN A 1 117 ? -13.053 8.636 7.852 1.00 76.50 117 ASN A O 1
ATOM 939 N N . VAL A 1 118 ? -12.680 8.611 5.632 1.00 77.88 118 VAL A N 1
ATOM 940 C CA . VAL A 1 118 ? -12.955 7.182 5.443 1.00 77.88 118 VAL A CA 1
ATOM 941 C C . VAL A 1 118 ? -11.687 6.387 5.747 1.00 77.88 118 VAL A C 1
ATOM 943 O O . VAL A 1 118 ? -10.636 6.644 5.169 1.00 77.88 118 VAL A O 1
ATOM 946 N N . MET A 1 119 ? -11.802 5.413 6.643 1.00 72.75 119 MET A N 1
ATOM 947 C CA . MET A 1 119 ? -10.761 4.454 6.999 1.00 72.75 119 MET A CA 1
ATOM 948 C C . MET A 1 119 ? -11.182 3.088 6.458 1.00 72.75 119 MET A C 1
ATOM 950 O O . MET A 1 119 ? -11.942 2.359 7.101 1.00 72.75 119 MET A O 1
ATOM 954 N N . GLU A 1 120 ? -10.746 2.788 5.233 1.00 71.69 120 GLU A N 1
ATOM 955 C CA . GLU A 1 120 ? -11.088 1.549 4.531 1.00 71.69 120 GLU A CA 1
ATOM 956 C C . GLU A 1 120 ? -10.626 0.310 5.306 1.00 71.69 120 GLU A C 1
ATOM 958 O O . GLU A 1 120 ? -9.490 0.236 5.775 1.00 71.69 120 GLU A O 1
ATOM 963 N N . HIS A 1 121 ? -11.506 -0.685 5.414 1.00 71.62 121 HIS A N 1
ATOM 964 C CA . HIS A 1 121 ? -11.188 -1.990 5.979 1.00 71.62 121 HIS A CA 1
ATOM 965 C C . HIS A 1 121 ? -11.545 -3.071 4.959 1.00 71.62 121 HIS A C 1
ATOM 967 O O . HIS A 1 121 ? -12.642 -3.050 4.410 1.00 71.62 121 HIS A O 1
ATOM 973 N N . TYR A 1 122 ? -10.650 -4.018 4.683 1.00 74.44 122 TYR A N 1
ATOM 974 C CA . TYR A 1 122 ? -10.836 -5.016 3.620 1.00 74.44 122 TYR A CA 1
ATOM 975 C C . TYR A 1 122 ? -11.288 -6.369 4.180 1.00 74.44 122 TYR A C 1
ATOM 977 O O . TYR A 1 122 ? -10.900 -6.761 5.278 1.00 74.44 122 TYR A O 1
ATOM 985 N N . ILE A 1 123 ? -12.093 -7.117 3.420 1.00 72.19 123 ILE A N 1
ATOM 986 C CA . ILE A 1 123 ? -12.492 -8.479 3.813 1.00 72.19 123 ILE A CA 1
ATOM 987 C C . ILE A 1 123 ? -11.346 -9.452 3.504 1.00 72.19 123 ILE A C 1
ATOM 989 O O . ILE A 1 123 ? -11.125 -9.807 2.346 1.00 72.19 123 ILE A O 1
ATOM 993 N N . LEU A 1 124 ? -10.638 -9.909 4.539 1.00 82.81 124 LEU A N 1
ATOM 994 C CA . LEU A 1 124 ? -9.658 -10.995 4.430 1.00 82.81 124 LEU A CA 1
ATOM 995 C C . LEU A 1 124 ? -10.314 -12.381 4.553 1.00 82.81 124 LEU A C 1
ATOM 997 O O . LEU A 1 124 ? -11.391 -12.499 5.141 1.00 82.81 124 LEU A O 1
ATOM 1001 N N . PRO A 1 125 ? -9.668 -13.457 4.053 1.00 88.75 125 PRO A N 1
ATOM 1002 C CA . PRO A 1 125 ? -10.070 -14.817 4.399 1.00 88.75 125 PRO A CA 1
ATOM 1003 C C . PRO A 1 125 ? -10.035 -15.039 5.916 1.00 88.75 125 PRO A C 1
ATOM 1005 O O . PRO A 1 125 ? -9.158 -14.505 6.595 1.00 88.75 125 PRO A O 1
ATOM 1008 N N . ASP A 1 126 ? -10.919 -15.903 6.424 1.00 88.25 126 ASP A N 1
ATOM 1009 C CA . ASP A 1 126 ? -11.097 -16.161 7.864 1.00 88.25 126 ASP A CA 1
ATOM 1010 C C . ASP A 1 126 ? -9.803 -16.532 8.606 1.00 88.25 126 ASP A C 1
ATOM 1012 O O . ASP A 1 126 ? -9.685 -16.272 9.804 1.00 88.25 126 ASP A O 1
ATOM 1016 N N . ASP A 1 127 ? -8.820 -17.092 7.898 1.00 93.88 127 ASP A N 1
ATOM 1017 C CA . ASP A 1 127 ? -7.506 -17.468 8.423 1.00 93.88 127 ASP A CA 1
ATOM 1018 C C . ASP A 1 127 ? -6.623 -16.271 8.825 1.00 93.88 127 ASP A C 1
ATOM 1020 O O . ASP A 1 127 ? -5.610 -16.468 9.505 1.00 93.88 127 ASP A O 1
ATOM 1024 N N . TYR A 1 128 ? -6.981 -15.044 8.430 1.00 94.50 128 TYR A N 1
ATOM 1025 C CA . TYR A 1 128 ? -6.188 -13.831 8.643 1.00 94.50 128 TYR A CA 1
ATOM 1026 C C . TYR A 1 128 ? -6.961 -12.763 9.421 1.00 94.50 128 TYR A C 1
ATOM 1028 O O . TYR A 1 128 ? -8.192 -12.730 9.429 1.00 94.50 128 TYR A O 1
ATOM 1036 N N . MET A 1 129 ? -6.221 -11.900 10.114 1.00 91.75 129 MET A N 1
ATOM 1037 C CA . MET A 1 129 ? -6.746 -10.745 10.845 1.00 91.75 129 MET A CA 1
ATOM 1038 C C . MET A 1 129 ? -5.949 -9.499 10.469 1.00 91.75 129 MET A C 1
ATOM 1040 O O . MET A 1 129 ? -4.720 -9.519 10.566 1.00 91.75 129 MET A O 1
ATOM 1044 N N . LEU A 1 130 ? -6.639 -8.437 10.045 1.00 90.69 130 LEU A N 1
ATOM 1045 C CA . LEU A 1 130 ? -6.019 -7.148 9.739 1.00 90.69 130 LEU A CA 1
ATOM 1046 C C . LEU A 1 130 ? -5.458 -6.499 11.006 1.00 90.69 130 LEU A C 1
ATOM 1048 O O . LEU A 1 130 ? -6.028 -6.607 12.093 1.00 90.69 130 LEU A O 1
ATOM 1052 N N . VAL A 1 131 ? -4.340 -5.802 10.844 1.00 91.56 131 VAL A N 1
ATOM 1053 C CA . VAL A 1 131 ? -3.716 -4.996 11.897 1.00 91.56 131 VAL A CA 1
ATOM 1054 C C . VAL A 1 131 ? -3.372 -3.619 11.361 1.00 91.56 131 VAL A C 1
ATOM 1056 O O . VAL A 1 131 ? -3.292 -3.433 10.153 1.00 91.56 131 VAL A O 1
ATOM 1059 N N . GLU A 1 132 ? -3.184 -2.649 12.251 1.00 84.06 132 GLU A N 1
ATOM 1060 C CA . GLU A 1 132 ? -2.929 -1.261 11.841 1.00 84.06 132 GLU A CA 1
ATOM 1061 C C . GLU A 1 132 ? -1.645 -1.133 11.013 1.00 84.06 132 GLU A C 1
ATOM 1063 O O . GLU A 1 132 ? -1.610 -0.412 10.022 1.00 84.06 132 GLU A O 1
ATOM 1068 N N . TYR A 1 133 ? -0.599 -1.846 11.426 1.00 89.62 133 TYR A N 1
ATOM 1069 C CA . TYR A 1 133 ? 0.698 -1.872 10.766 1.00 89.62 133 TYR A CA 1
ATOM 1070 C C . TYR A 1 133 ? 1.444 -3.167 11.093 1.00 89.62 133 TYR A C 1
ATOM 1072 O O . TYR A 1 133 ? 1.151 -3.833 12.093 1.00 89.62 133 TYR A O 1
ATOM 1080 N N . ILE A 1 134 ? 2.446 -3.489 10.276 1.00 96.62 134 ILE A N 1
ATOM 1081 C CA . ILE A 1 134 ? 3.552 -4.370 10.669 1.00 96.62 134 ILE A CA 1
ATOM 1082 C C . ILE A 1 134 ? 4.813 -3.536 10.882 1.00 96.62 134 ILE A C 1
ATOM 1084 O O . ILE A 1 134 ? 4.989 -2.508 10.233 1.00 96.62 134 ILE A O 1
ATOM 1088 N N . GLU A 1 135 ? 5.696 -3.974 11.769 1.00 94.19 135 GLU A N 1
ATOM 1089 C CA . GLU A 1 135 ? 6.901 -3.231 12.132 1.00 94.19 135 GLU A CA 1
ATOM 1090 C C . GLU A 1 135 ? 8.139 -4.122 12.077 1.00 94.19 135 GLU A C 1
ATOM 1092 O O . GLU A 1 135 ? 8.224 -5.163 12.739 1.00 94.19 135 GLU A O 1
ATOM 1097 N N . SER A 1 136 ? 9.095 -3.703 11.248 1.00 94.12 136 SER A N 1
ATOM 1098 C CA . SER A 1 136 ? 10.444 -4.264 11.224 1.00 94.12 136 SER A CA 1
ATOM 1099 C C . SER A 1 136 ? 11.257 -3.683 12.376 1.00 94.12 136 SER A C 1
ATOM 1101 O O . SER A 1 136 ? 11.170 -2.493 12.656 1.00 94.12 136 SER A O 1
ATOM 1103 N N . THR A 1 137 ? 12.122 -4.495 12.979 1.00 91.25 137 THR A N 1
ATOM 1104 C CA . THR A 1 137 ? 13.136 -4.048 13.947 1.00 91.25 137 THR A CA 1
ATOM 1105 C C . THR A 1 137 ? 14.532 -3.976 13.316 1.00 91.25 137 THR A C 1
ATOM 1107 O O . THR A 1 137 ? 15.534 -3.964 14.029 1.00 91.25 137 THR A O 1
ATOM 1110 N N . GLY A 1 138 ? 14.622 -4.009 11.981 1.00 90.94 138 GLY A N 1
ATOM 1111 C CA . GLY A 1 138 ? 15.875 -3.881 11.230 1.00 90.94 138 GLY A CA 1
ATOM 1112 C C . GLY A 1 138 ? 16.565 -5.193 10.849 1.00 90.94 138 GLY A C 1
ATOM 1113 O O . GLY A 1 138 ? 17.709 -5.161 10.404 1.00 90.94 138 GLY A O 1
ATOM 1114 N N . THR A 1 139 ? 15.918 -6.351 11.004 1.00 93.62 139 THR A N 1
ATOM 1115 C CA . THR A 1 139 ? 16.474 -7.648 10.544 1.00 93.62 139 THR A CA 1
ATOM 1116 C C . THR A 1 139 ? 15.492 -8.486 9.726 1.00 93.62 139 THR A C 1
ATOM 1118 O O . THR A 1 139 ? 15.853 -9.535 9.181 1.00 93.62 139 THR A O 1
ATOM 1121 N N . GLN A 1 140 ? 14.249 -8.029 9.645 1.00 97.00 140 GLN A N 1
ATOM 1122 C CA . GLN A 1 140 ? 13.173 -8.619 8.880 1.00 97.00 140 GLN A CA 1
ATOM 1123 C C . GLN A 1 140 ? 13.155 -8.017 7.473 1.00 97.00 140 GLN A C 1
ATOM 1125 O O . GLN A 1 140 ? 13.526 -6.863 7.275 1.00 97.00 140 GLN A O 1
ATOM 1130 N N . TYR A 1 141 ? 12.688 -8.787 6.495 1.00 98.06 141 TYR A N 1
ATOM 1131 C CA . TYR A 1 141 ? 12.368 -8.277 5.161 1.00 98.06 141 TYR A CA 1
ATOM 1132 C C . TYR A 1 141 ? 11.304 -9.158 4.505 1.00 98.06 141 TYR A C 1
ATOM 1134 O O . TYR A 1 141 ? 11.138 -10.323 4.874 1.00 98.06 141 TYR A O 1
ATOM 1142 N N . ILE A 1 142 ? 10.587 -8.616 3.521 1.00 98.62 142 ILE A N 1
ATOM 1143 C CA . ILE A 1 142 ? 9.604 -9.371 2.726 1.00 98.62 142 ILE A CA 1
ATOM 1144 C C . ILE A 1 142 ? 10.004 -9.322 1.258 1.00 98.62 142 ILE A C 1
ATOM 1146 O O . ILE A 1 142 ? 10.179 -8.245 0.695 1.00 98.62 142 ILE A O 1
ATOM 1150 N N . ASN A 1 143 ? 10.106 -10.482 0.610 1.00 98.31 143 ASN A N 1
ATOM 1151 C CA . ASN A 1 143 ? 10.269 -10.553 -0.838 1.00 98.31 143 ASN A CA 1
ATOM 1152 C C . ASN A 1 143 ? 8.911 -10.431 -1.548 1.00 98.31 143 ASN A C 1
ATOM 1154 O O . ASN A 1 143 ? 8.081 -11.335 -1.478 1.00 98.31 143 ASN A O 1
ATOM 1158 N N . THR A 1 144 ? 8.702 -9.334 -2.279 1.00 97.94 144 THR A N 1
ATOM 1159 C CA . THR A 1 144 ? 7.431 -9.040 -2.974 1.00 97.94 144 THR A CA 1
ATOM 1160 C C . THR A 1 144 ? 7.225 -9.888 -4.240 1.00 97.94 144 THR A C 1
ATOM 1162 O O . THR A 1 144 ? 6.098 -10.080 -4.719 1.00 97.94 144 THR A O 1
ATOM 1165 N N . GLY A 1 145 ? 8.325 -10.394 -4.808 1.00 97.56 145 GLY A N 1
ATOM 1166 C CA . GLY A 1 145 ? 8.378 -11.027 -6.124 1.00 97.56 145 GLY A CA 1
ATOM 1167 C C . GLY A 1 145 ? 8.192 -10.069 -7.308 1.00 97.56 145 GLY A C 1
ATOM 1168 O O . GLY A 1 145 ? 8.108 -10.545 -8.436 1.00 97.56 145 GLY A O 1
ATOM 1169 N N . VAL A 1 146 ? 8.095 -8.753 -7.085 1.00 96.75 146 VAL A N 1
ATOM 1170 C CA . VAL A 1 146 ? 7.942 -7.748 -8.150 1.00 96.75 146 VAL A CA 1
ATOM 1171 C C . VAL A 1 146 ? 9.309 -7.438 -8.757 1.00 96.75 146 VAL A C 1
ATOM 1173 O O . VAL A 1 146 ? 10.222 -7.050 -8.034 1.00 96.75 146 VAL A O 1
ATOM 1176 N N . LEU A 1 147 ? 9.453 -7.604 -10.075 1.00 96.44 147 LEU A N 1
ATOM 1177 C CA . LEU A 1 147 ? 10.660 -7.242 -10.825 1.00 96.44 147 LEU A CA 1
ATOM 1178 C C . LEU A 1 147 ? 10.492 -5.824 -11.398 1.00 96.44 147 LEU A C 1
ATOM 1180 O O . LEU A 1 147 ? 9.639 -5.645 -12.272 1.00 96.44 147 LEU A O 1
ATOM 1184 N N . PRO A 1 148 ? 11.256 -4.820 -10.927 1.00 90.56 148 PRO A N 1
ATOM 1185 C CA . PRO A 1 148 ? 11.037 -3.446 -11.349 1.00 90.56 148 PRO A CA 1
ATOM 1186 C C . PRO A 1 148 ? 11.481 -3.190 -12.792 1.00 90.56 148 PRO A C 1
ATOM 1188 O O . PRO A 1 148 ? 12.517 -3.684 -13.253 1.00 90.56 148 PRO A O 1
ATOM 1191 N N . ASN A 1 149 ? 10.696 -2.368 -13.482 1.00 83.94 149 ASN A N 1
ATOM 1192 C CA . ASN A 1 149 ? 10.925 -1.888 -14.840 1.00 83.94 149 ASN A CA 1
ATOM 1193 C C . ASN A 1 149 ? 10.394 -0.447 -15.008 1.00 83.94 149 ASN A C 1
ATOM 1195 O O . ASN A 1 149 ? 9.914 0.170 -14.054 1.00 83.94 149 ASN A O 1
ATOM 1199 N N . GLN A 1 150 ? 10.450 0.092 -16.229 1.00 75.38 150 GLN A N 1
ATOM 1200 C CA . GLN A 1 150 ? 10.054 1.475 -16.532 1.00 75.38 150 GLN A CA 1
ATOM 1201 C C . GLN A 1 150 ? 8.564 1.814 -16.339 1.00 75.38 150 GLN A C 1
ATOM 1203 O O . GLN A 1 150 ? 8.162 2.969 -16.443 1.00 75.38 150 GLN A O 1
ATOM 1208 N N . ASN A 1 151 ? 7.726 0.818 -16.101 1.00 76.06 151 ASN A N 1
ATOM 1209 C CA . ASN A 1 151 ? 6.308 0.990 -15.831 1.00 76.06 151 ASN A CA 1
ATOM 1210 C C . ASN A 1 151 ? 5.976 0.772 -14.348 1.00 76.06 151 ASN A C 1
ATOM 1212 O O . ASN A 1 151 ? 4.827 0.964 -13.959 1.00 76.06 151 ASN A O 1
ATOM 1216 N N . THR A 1 152 ? 6.939 0.341 -13.525 1.00 82.19 152 THR A N 1
ATOM 1217 C CA . THR A 1 152 ? 6.678 0.027 -12.120 1.00 82.19 152 THR A CA 1
ATOM 1218 C C . THR A 1 152 ? 6.312 1.289 -11.347 1.00 82.19 152 THR A C 1
ATOM 1220 O O . THR A 1 152 ? 7.115 2.216 -11.247 1.00 82.19 152 THR A O 1
ATOM 1223 N N . GLY A 1 153 ? 5.104 1.299 -10.788 1.00 78.25 153 GLY A N 1
ATOM 1224 C CA . GLY A 1 153 ? 4.607 2.317 -9.863 1.00 78.25 153 GLY A CA 1
ATOM 1225 C C . GLY A 1 153 ? 4.295 1.714 -8.497 1.00 78.25 153 GLY A C 1
ATOM 1226 O O . GLY A 1 153 ? 4.182 0.493 -8.364 1.00 78.25 153 GLY A O 1
ATOM 1227 N N . PHE A 1 154 ? 4.152 2.559 -7.479 1.00 81.75 154 PHE A N 1
ATOM 1228 C CA . PHE A 1 154 ? 3.760 2.132 -6.139 1.00 81.75 154 PHE A CA 1
ATOM 1229 C C . PHE A 1 154 ? 3.042 3.245 -5.373 1.00 81.75 154 PHE A C 1
ATOM 1231 O O . PHE A 1 154 ? 3.188 4.419 -5.704 1.00 81.75 154 PHE A O 1
ATOM 1238 N N . ASP A 1 155 ? 2.296 2.840 -4.350 1.00 74.00 155 ASP A N 1
ATOM 1239 C CA . ASP A 1 155 ? 1.691 3.697 -3.324 1.00 74.00 155 ASP A CA 1
ATOM 1240 C C . ASP A 1 155 ? 1.972 3.042 -1.970 1.00 74.00 155 ASP A C 1
ATOM 1242 O O . ASP A 1 155 ? 1.674 1.860 -1.797 1.00 74.00 155 ASP A O 1
ATOM 1246 N N . ILE A 1 156 ? 2.617 3.753 -1.048 1.00 79.56 156 ILE A N 1
ATOM 1247 C CA . ILE A 1 156 ? 3.105 3.187 0.215 1.00 79.56 156 ILE A CA 1
ATOM 1248 C C . ILE A 1 156 ? 2.740 4.074 1.401 1.00 79.56 156 ILE A C 1
ATOM 1250 O O . ILE A 1 156 ? 2.855 5.292 1.328 1.00 79.56 156 ILE A O 1
ATOM 1254 N N . SER A 1 157 ? 2.364 3.473 2.530 1.00 78.38 157 SER A N 1
ATOM 1255 C CA . SER A 1 157 ? 2.103 4.196 3.779 1.00 78.38 157 SER A CA 1
ATOM 1256 C C . SER A 1 157 ? 2.974 3.673 4.915 1.00 78.38 157 SER A C 1
ATOM 1258 O O . SER A 1 157 ? 2.949 2.477 5.214 1.00 78.38 157 SER A O 1
ATOM 1260 N N . PHE A 1 158 ? 3.757 4.551 5.549 1.00 81.38 158 PHE A N 1
ATOM 1261 C CA . PHE A 1 158 ? 4.714 4.169 6.590 1.00 81.38 158 PHE A CA 1
ATOM 1262 C C . PHE A 1 158 ? 4.956 5.255 7.644 1.00 81.38 158 PHE A C 1
ATOM 1264 O O . PHE A 1 158 ? 4.600 6.417 7.452 1.00 81.38 158 PHE A O 1
ATOM 1271 N N . SER A 1 159 ? 5.568 4.868 8.766 1.00 77.38 159 SER A N 1
ATOM 1272 C CA . SER A 1 159 ? 5.983 5.777 9.841 1.00 77.38 159 SER A CA 1
ATOM 1273 C C . SER A 1 159 ? 7.200 5.234 10.588 1.00 77.38 159 SER A C 1
ATOM 1275 O O . SER A 1 159 ? 7.288 4.030 10.825 1.00 77.38 159 SER A O 1
ATOM 1277 N N . ASP A 1 160 ? 8.114 6.121 10.978 1.00 76.62 160 ASP A N 1
ATOM 1278 C CA . ASP A 1 160 ? 9.167 5.843 11.957 1.00 76.62 160 ASP A CA 1
ATOM 1279 C C . ASP A 1 160 ? 8.757 6.464 13.307 1.00 76.62 160 ASP A C 1
ATOM 1281 O O . ASP A 1 160 ? 8.905 7.676 13.486 1.00 76.62 160 ASP A O 1
ATOM 1285 N N . PRO A 1 161 ? 8.174 5.679 14.233 1.00 64.81 161 PRO A N 1
ATOM 1286 C CA . PRO A 1 161 ? 7.643 6.199 15.493 1.00 64.81 161 PRO A CA 1
ATOM 1287 C C . PRO A 1 161 ? 8.738 6.662 16.458 1.00 64.81 161 PRO A C 1
ATOM 1289 O O . PRO A 1 161 ? 8.471 7.515 17.305 1.00 64.81 161 PRO A O 1
ATOM 1292 N N . ASP A 1 162 ? 9.950 6.119 16.341 1.00 62.38 162 ASP A N 1
ATOM 1293 C CA . ASP A 1 162 ? 11.030 6.413 17.277 1.00 62.38 162 ASP A CA 1
ATOM 1294 C C . ASP A 1 162 ? 11.928 7.563 16.799 1.00 62.38 162 ASP A C 1
ATOM 1296 O O . ASP A 1 162 ? 12.760 8.047 17.569 1.00 62.38 162 ASP A O 1
ATOM 1300 N N . GLY A 1 163 ? 11.796 7.989 15.534 1.00 56.34 163 GLY A N 1
ATOM 1301 C CA . GLY A 1 163 ? 12.653 9.012 14.923 1.00 56.34 163 GLY A CA 1
ATOM 1302 C C . GLY A 1 163 ? 14.141 8.654 14.996 1.00 56.34 163 GLY A C 1
ATOM 1303 O O . GLY A 1 163 ? 15.005 9.535 15.027 1.00 56.34 163 GLY A O 1
ATOM 1304 N N . ASN A 1 164 ? 14.448 7.361 15.105 1.00 56.09 164 ASN A N 1
ATOM 1305 C CA . ASN A 1 164 ? 15.785 6.881 15.409 1.00 56.09 164 ASN A CA 1
ATOM 1306 C C . ASN A 1 164 ? 16.692 7.032 14.176 1.00 56.09 164 ASN A C 1
ATOM 1308 O O . ASN A 1 164 ? 16.286 6.820 13.040 1.00 56.09 164 ASN A O 1
ATOM 1312 N N . ILE A 1 165 ? 17.955 7.383 14.422 1.00 49.88 165 ILE A N 1
ATOM 1313 C CA . ILE A 1 165 ? 18.955 7.932 13.478 1.00 49.88 165 ILE A CA 1
ATOM 1314 C C . ILE A 1 165 ? 19.483 6.916 12.432 1.00 49.88 165 ILE A C 1
ATOM 1316 O O . ILE A 1 165 ? 20.642 6.975 12.022 1.00 49.88 165 ILE A O 1
ATOM 1320 N N . ASN A 1 166 ? 18.693 5.932 12.010 1.00 60.78 166 ASN A N 1
ATOM 1321 C CA . ASN A 1 166 ? 19.168 4.875 11.122 1.00 60.78 166 ASN A CA 1
ATOM 1322 C C . ASN A 1 166 ? 18.697 5.114 9.688 1.00 60.78 166 ASN A C 1
ATOM 1324 O O . ASN A 1 166 ? 17.534 4.910 9.348 1.00 60.78 166 ASN A O 1
ATOM 1328 N N . SER A 1 167 ? 19.638 5.501 8.828 1.00 75.56 167 SER A N 1
ATOM 1329 C CA . SER A 1 167 ? 19.455 5.442 7.383 1.00 75.56 167 SER A CA 1
ATOM 1330 C C . SER A 1 167 ? 19.342 3.986 6.928 1.00 75.56 167 SER A C 1
ATOM 1332 O O . SER A 1 167 ? 20.142 3.128 7.307 1.00 75.56 167 SER A O 1
ATOM 1334 N N . GLY A 1 168 ? 18.336 3.697 6.109 1.00 86.00 168 GLY A N 1
ATOM 1335 C CA . GLY A 1 168 ? 18.080 2.350 5.615 1.00 86.00 168 GLY A CA 1
ATOM 1336 C C . GLY A 1 168 ? 17.131 2.345 4.427 1.00 86.00 168 GLY A C 1
ATOM 1337 O O . GLY A 1 168 ? 16.573 3.373 4.045 1.00 86.00 168 GLY A O 1
ATOM 1338 N N . THR A 1 169 ? 16.964 1.181 3.808 1.00 90.75 169 THR A N 1
ATOM 1339 C CA . THR A 1 169 ? 16.130 1.041 2.615 1.00 90.75 169 THR A CA 1
ATOM 1340 C C . THR A 1 169 ? 14.754 0.508 2.985 1.00 90.75 169 THR A C 1
ATOM 1342 O O . THR A 1 169 ? 14.617 -0.629 3.430 1.00 90.75 169 THR A O 1
ATOM 1345 N N . MET A 1 170 ? 13.722 1.325 2.764 1.00 89.62 170 MET A N 1
ATOM 1346 C CA . MET A 1 170 ? 12.328 0.957 3.010 1.00 89.62 170 MET A CA 1
ATOM 1347 C C . MET A 1 170 ? 11.837 -0.079 2.003 1.00 89.62 170 MET A C 1
ATOM 1349 O O . MET A 1 170 ? 11.179 -1.054 2.362 1.00 89.62 170 MET A O 1
ATOM 1353 N N . MET A 1 171 ? 12.190 0.095 0.735 1.00 93.56 171 MET A N 1
ATOM 1354 C CA . MET A 1 171 ? 12.025 -0.950 -0.264 1.00 93.56 171 MET A CA 1
ATOM 1355 C C . MET A 1 171 ? 13.046 -0.773 -1.371 1.00 93.56 171 MET A C 1
ATOM 1357 O O . MET A 1 171 ? 13.345 0.351 -1.771 1.00 93.56 171 MET A O 1
ATOM 1361 N N . GLY A 1 172 ? 13.585 -1.866 -1.895 1.00 94.06 172 GLY A N 1
ATOM 1362 C CA . GLY A 1 172 ? 14.604 -1.718 -2.916 1.00 94.06 172 GLY A CA 1
ATOM 1363 C C . GLY A 1 172 ? 14.935 -2.966 -3.698 1.00 94.06 172 GLY A C 1
ATOM 1364 O O . GLY A 1 172 ? 14.968 -4.079 -3.174 1.00 94.06 172 GLY A O 1
ATOM 1365 N N . SER A 1 173 ? 15.247 -2.743 -4.965 1.00 95.88 173 SER A N 1
ATOM 1366 C CA . SER A 1 173 ? 15.926 -3.687 -5.836 1.00 95.88 173 SER A CA 1
ATOM 1367 C C . SER A 1 173 ? 16.929 -2.938 -6.699 1.00 95.88 173 SER A C 1
ATOM 1369 O O . SER A 1 173 ? 16.618 -1.865 -7.219 1.00 95.88 173 SER A O 1
ATOM 1371 N N . LYS A 1 174 ? 18.130 -3.486 -6.866 1.00 94.00 174 LYS A N 1
ATOM 1372 C CA . LYS A 1 174 ? 19.112 -2.947 -7.804 1.00 94.00 174 LYS A CA 1
ATOM 1373 C C . LYS A 1 174 ? 19.982 -4.024 -8.435 1.00 94.00 174 LYS A C 1
ATOM 1375 O O . LYS A 1 174 ? 20.121 -5.133 -7.918 1.00 94.00 174 LYS A O 1
ATOM 1380 N N . ASN A 1 175 ? 20.577 -3.671 -9.566 1.00 89.94 175 ASN A N 1
ATOM 1381 C CA . ASN A 1 175 ? 21.688 -4.385 -10.182 1.00 89.94 175 ASN A CA 1
ATOM 1382 C C . ASN A 1 175 ? 22.848 -3.408 -10.438 1.00 89.94 175 ASN A C 1
ATOM 1384 O O . ASN A 1 175 ? 22.810 -2.265 -9.995 1.00 89.94 175 ASN A O 1
ATOM 1388 N N . LEU A 1 176 ? 23.887 -3.856 -11.149 1.00 84.81 176 LEU A N 1
ATOM 1389 C CA . LEU A 1 176 ? 25.087 -3.049 -11.416 1.00 84.81 176 LEU A CA 1
ATOM 1390 C C . LEU A 1 176 ? 24.826 -1.758 -12.209 1.00 84.81 176 LEU A C 1
ATOM 1392 O O . LEU A 1 176 ? 25.696 -0.895 -12.244 1.00 84.81 176 LEU A O 1
ATOM 1396 N N . GLU A 1 177 ? 23.689 -1.654 -12.896 1.00 84.88 177 GLU A N 1
ATOM 1397 C CA . GLU A 1 177 ? 23.414 -0.550 -13.816 1.00 84.88 177 GLU A CA 1
ATOM 1398 C C . GLU A 1 177 ? 22.184 0.269 -13.423 1.00 84.88 177 GLU A C 1
ATOM 1400 O O . GLU A 1 177 ? 22.115 1.446 -13.776 1.00 84.88 177 GLU A O 1
ATOM 1405 N N . ASN A 1 178 ? 21.214 -0.337 -12.729 1.00 86.44 178 ASN A N 1
ATOM 1406 C CA . ASN A 1 178 ? 19.906 0.251 -12.466 1.00 86.44 178 ASN A CA 1
ATOM 1407 C C . ASN A 1 178 ? 19.435 0.010 -11.029 1.00 86.44 178 ASN A C 1
ATOM 1409 O O . ASN A 1 178 ? 19.636 -1.076 -10.477 1.00 86.44 178 ASN A O 1
ATOM 1413 N N . GLY A 1 179 ? 18.716 0.987 -10.475 1.00 87.31 179 GLY A N 1
ATOM 1414 C CA . GLY A 1 179 ? 18.056 0.897 -9.174 1.00 87.31 179 GLY A CA 1
ATOM 1415 C C . GLY A 1 179 ? 16.561 1.207 -9.239 1.00 87.31 179 GLY A C 1
ATOM 1416 O O . GLY A 1 179 ? 16.104 1.982 -10.072 1.00 87.31 179 GLY A O 1
ATOM 1417 N N . PHE A 1 180 ? 15.805 0.575 -8.3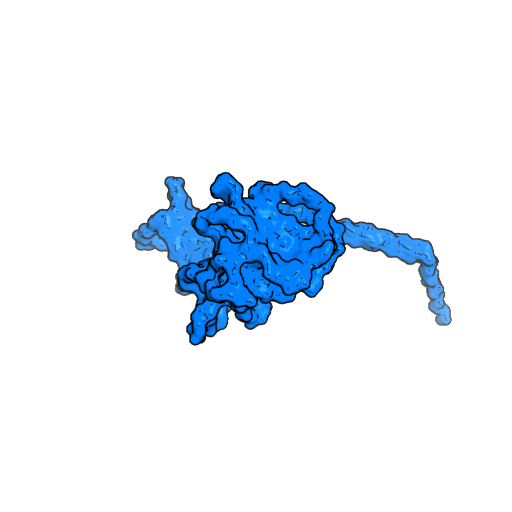48 1.00 88.56 180 PHE A N 1
ATOM 1418 C CA . PHE A 1 180 ? 14.452 0.941 -7.945 1.00 88.56 180 PHE A CA 1
ATOM 1419 C C . PHE A 1 180 ? 14.442 0.884 -6.418 1.00 88.56 180 PHE A C 1
ATOM 1421 O O . PHE A 1 180 ? 14.213 -0.179 -5.837 1.00 88.56 180 PHE A O 1
ATOM 1428 N N . VAL A 1 181 ? 14.844 1.977 -5.772 1.00 89.56 181 VAL A N 1
ATOM 1429 C CA . VAL A 1 181 ? 15.218 1.976 -4.349 1.00 89.56 181 VAL A CA 1
ATOM 1430 C C . VAL A 1 181 ? 14.636 3.191 -3.655 1.00 89.56 181 VAL A C 1
ATOM 1432 O O . VAL A 1 181 ? 14.942 4.310 -4.039 1.00 89.56 181 VAL A O 1
ATOM 1435 N N . LEU A 1 182 ? 13.827 2.961 -2.625 1.00 86.62 182 LEU A N 1
ATOM 1436 C CA . LEU A 1 182 ? 13.340 3.968 -1.695 1.00 86.62 182 LEU A CA 1
ATOM 1437 C C . LEU A 1 182 ? 14.121 3.841 -0.385 1.00 86.62 182 LEU A C 1
ATOM 1439 O O . LEU A 1 182 ? 13.886 2.926 0.409 1.00 86.62 182 LEU A O 1
ATOM 1443 N N . THR A 1 183 ? 15.049 4.762 -0.170 1.00 84.44 183 THR A N 1
ATOM 1444 C CA . THR A 1 183 ? 15.837 4.875 1.060 1.00 84.44 183 THR A CA 1
ATOM 1445 C C . THR A 1 183 ? 15.235 5.964 1.932 1.00 84.44 183 THR A C 1
ATOM 1447 O O . THR A 1 183 ? 14.798 6.985 1.412 1.00 84.44 183 THR A O 1
ATOM 1450 N N . THR A 1 184 ? 15.221 5.770 3.245 1.00 78.06 184 THR A N 1
ATOM 1451 C CA . THR A 1 184 ? 14.774 6.774 4.215 1.00 78.06 184 THR A CA 1
ATOM 1452 C C . THR A 1 184 ? 15.874 7.050 5.231 1.00 78.06 184 THR A C 1
ATOM 1454 O O . THR A 1 184 ? 16.698 6.183 5.532 1.00 78.06 184 THR A O 1
ATOM 1457 N N . TYR A 1 185 ? 15.908 8.275 5.741 1.00 73.44 185 TYR A N 1
ATOM 1458 C CA . TYR A 1 185 ? 16.847 8.727 6.763 1.00 73.44 185 TYR A CA 1
ATOM 1459 C C . TYR A 1 185 ? 16.229 9.863 7.575 1.00 73.44 185 TYR A C 1
ATOM 1461 O O . TYR A 1 185 ? 15.345 10.566 7.100 1.00 73.44 185 TYR A O 1
ATOM 1469 N N . THR A 1 186 ? 16.700 10.067 8.795 1.00 65.88 186 THR A N 1
ATOM 1470 C CA . THR A 1 186 ? 16.248 11.143 9.683 1.00 65.88 186 THR A CA 1
ATOM 1471 C C . THR A 1 186 ? 17.320 12.225 9.780 1.00 65.88 186 THR A C 1
ATOM 1473 O O . THR A 1 186 ? 18.467 11.931 10.106 1.00 65.88 186 THR A O 1
ATOM 1476 N N . ASN A 1 187 ? 16.941 13.477 9.506 1.00 63.81 187 ASN A N 1
ATOM 1477 C CA . ASN A 1 187 ? 17.779 14.670 9.681 1.00 63.81 187 ASN A CA 1
ATOM 1478 C C . ASN A 1 187 ? 16.973 15.723 10.453 1.00 63.81 187 ASN A C 1
ATOM 1480 O O . ASN A 1 187 ? 15.828 15.973 10.083 1.00 63.81 187 ASN A O 1
ATOM 1484 N N . ASP A 1 188 ? 17.561 16.341 11.484 1.00 65.00 188 ASP A N 1
ATOM 1485 C CA . ASP A 1 188 ? 16.955 17.435 12.267 1.00 65.00 188 ASP A CA 1
ATOM 1486 C C . ASP A 1 188 ? 15.475 17.177 12.651 1.00 65.00 188 ASP A C 1
ATOM 1488 O O . ASP A 1 188 ? 14.586 17.975 12.353 1.00 65.00 188 ASP A O 1
ATOM 1492 N N . ASP A 1 189 ? 15.203 16.014 13.263 1.00 59.75 189 ASP A N 1
ATOM 1493 C CA . ASP A 1 189 ? 13.868 15.541 13.686 1.00 59.75 189 ASP A CA 1
ATOM 1494 C C . ASP A 1 189 ? 12.825 15.386 12.554 1.00 59.75 189 ASP A C 1
ATOM 1496 O O . ASP A 1 189 ? 11.629 15.239 12.809 1.00 59.75 189 ASP A O 1
ATOM 1500 N N . SER A 1 190 ? 13.267 15.382 11.292 1.00 62.56 190 SER A N 1
ATOM 1501 C CA . SER A 1 190 ? 12.416 15.220 10.110 1.00 62.56 190 SER A CA 1
ATOM 1502 C C . SER A 1 190 ? 12.734 13.920 9.366 1.00 62.56 190 SER A C 1
ATOM 1504 O O . SER A 1 190 ? 13.898 13.592 9.108 1.00 62.56 190 SER A O 1
ATOM 1506 N N . LEU A 1 191 ? 11.689 13.176 8.991 1.00 64.25 191 LEU A N 1
ATOM 1507 C CA . LEU A 1 191 ? 11.810 11.976 8.165 1.00 64.25 191 LEU A CA 1
ATOM 1508 C C . LEU A 1 191 ? 12.027 12.375 6.701 1.00 64.25 191 LEU A C 1
ATOM 1510 O O . LEU A 1 191 ? 11.183 13.020 6.088 1.00 64.25 191 LEU A O 1
ATOM 1514 N N . ASN A 1 192 ? 13.172 11.976 6.165 1.00 70.31 192 ASN A N 1
ATOM 1515 C CA . ASN A 1 192 ? 13.646 12.247 4.817 1.00 70.31 192 ASN A CA 1
ATOM 1516 C C . ASN A 1 192 ? 13.930 10.928 4.080 1.00 70.31 192 ASN A C 1
ATOM 1518 O O . ASN A 1 192 ? 13.745 9.826 4.607 1.00 70.31 192 ASN A O 1
ATOM 1522 N N . GLY A 1 193 ? 14.406 11.031 2.844 1.00 73.12 193 GLY A N 1
ATOM 1523 C CA . GLY A 1 193 ? 14.722 9.887 2.010 1.00 73.12 193 GLY A CA 1
ATOM 1524 C C . GLY A 1 193 ? 14.911 10.256 0.550 1.00 73.12 193 GLY A C 1
ATOM 1525 O O . GLY A 1 193 ? 14.903 11.421 0.166 1.00 73.12 193 GLY A O 1
ATOM 1526 N N . THR A 1 194 ? 15.175 9.234 -0.249 1.00 75.38 194 THR A N 1
ATOM 1527 C CA . THR A 1 194 ? 15.612 9.355 -1.635 1.00 75.38 194 THR A CA 1
ATOM 1528 C C . THR A 1 194 ? 15.053 8.192 -2.436 1.00 75.38 194 THR A C 1
ATOM 1530 O O . THR A 1 194 ? 15.006 7.060 -1.947 1.00 75.38 194 THR A O 1
ATOM 1533 N N . PHE A 1 195 ? 14.657 8.463 -3.680 1.00 78.50 195 PHE A N 1
ATOM 1534 C CA . PHE A 1 195 ? 14.188 7.444 -4.610 1.00 78.50 195 PHE A CA 1
ATOM 1535 C C . PHE A 1 195 ? 15.113 7.326 -5.830 1.00 78.50 195 PHE A C 1
ATOM 1537 O O . PHE A 1 195 ? 15.277 8.277 -6.591 1.00 78.50 195 PHE A O 1
ATOM 1544 N N . ILE A 1 196 ? 15.707 6.147 -6.023 1.00 78.50 196 ILE A N 1
ATOM 1545 C CA . ILE A 1 196 ? 16.523 5.793 -7.193 1.00 78.50 196 ILE A CA 1
ATOM 1546 C C . ILE A 1 196 ? 15.637 5.061 -8.199 1.00 78.50 196 ILE A C 1
ATOM 1548 O O . ILE A 1 196 ? 14.978 4.088 -7.832 1.00 78.50 196 ILE A O 1
ATOM 1552 N N . TYR A 1 197 ? 15.673 5.483 -9.465 1.00 76.50 197 TYR A N 1
ATOM 1553 C CA . TYR A 1 197 ? 14.884 4.899 -10.548 1.00 76.50 197 TYR A CA 1
ATOM 1554 C C . TYR A 1 197 ? 15.675 4.830 -11.862 1.00 76.50 197 TYR A C 1
ATOM 1556 O O . TYR A 1 197 ? 16.038 5.857 -12.435 1.00 76.50 197 TYR A O 1
ATOM 1564 N N . GLY A 1 198 ? 15.910 3.618 -12.365 1.00 74.62 198 GLY A N 1
ATOM 1565 C CA . GLY A 1 198 ? 16.667 3.393 -13.594 1.00 74.62 198 GLY A CA 1
ATOM 1566 C C . GLY A 1 198 ? 18.172 3.592 -13.403 1.00 74.62 198 GLY A C 1
ATOM 1567 O O . GLY A 1 198 ? 18.719 3.202 -12.370 1.00 74.62 198 GLY A O 1
ATOM 1568 N N . LYS A 1 199 ? 18.856 4.136 -14.417 1.00 73.94 199 LYS A N 1
ATOM 1569 C CA . LYS A 1 199 ? 20.324 4.221 -14.454 1.00 73.94 199 LYS A CA 1
ATOM 1570 C C . LYS A 1 199 ? 20.852 5.145 -13.359 1.00 73.94 199 LYS A C 1
ATOM 1572 O O . LYS A 1 199 ? 20.425 6.290 -13.270 1.00 73.94 199 LYS A O 1
ATOM 1577 N N . GLU A 1 200 ? 21.845 4.672 -12.613 1.00 62.53 200 GLU A N 1
ATOM 1578 C CA . GLU A 1 200 ? 22.383 5.271 -11.375 1.00 62.53 200 GLU A CA 1
ATOM 1579 C C . GLU A 1 200 ? 23.122 6.634 -11.535 1.00 62.53 200 GLU A C 1
ATOM 1581 O O . GLU A 1 200 ? 24.004 6.946 -10.746 1.00 62.53 200 GLU A O 1
ATOM 1586 N N . ILE A 1 201 ? 22.828 7.471 -12.545 1.00 45.50 201 ILE A N 1
ATOM 1587 C CA . ILE A 1 201 ? 23.520 8.763 -12.744 1.00 45.50 201 ILE A CA 1
ATOM 1588 C C . ILE A 1 201 ? 22.549 9.876 -13.168 1.00 45.50 201 ILE A C 1
ATOM 1590 O O . ILE A 1 201 ? 22.396 10.176 -14.351 1.00 45.50 201 ILE A O 1
ATOM 1594 N N . ASP A 1 202 ? 21.925 10.502 -12.180 1.00 39.41 202 ASP A N 1
ATOM 1595 C CA . ASP A 1 202 ? 21.906 11.958 -12.017 1.00 39.41 202 ASP A CA 1
ATOM 1596 C C . ASP A 1 202 ? 21.757 12.186 -10.506 1.00 39.41 202 ASP A C 1
ATOM 1598 O O . ASP A 1 202 ? 20.838 11.666 -9.881 1.00 39.41 202 ASP A O 1
ATOM 1602 N N . ASP A 1 203 ? 22.724 12.898 -9.936 1.00 37.41 203 ASP A N 1
ATOM 1603 C CA . ASP A 1 203 ? 22.985 13.183 -8.519 1.00 37.41 203 ASP A CA 1
ATOM 1604 C C . ASP A 1 203 ? 21.892 14.072 -7.887 1.00 37.41 203 ASP A C 1
ATOM 1606 O O . ASP A 1 203 ? 22.156 15.089 -7.248 1.00 37.41 203 ASP A O 1
ATOM 1610 N N . ALA A 1 204 ? 20.626 13.732 -8.109 1.00 39.50 204 ALA A N 1
ATOM 1611 C CA . ALA A 1 204 ? 19.510 14.318 -7.403 1.00 39.50 204 ALA A CA 1
ATOM 1612 C C . ALA A 1 204 ? 19.413 13.610 -6.048 1.00 39.50 204 ALA A C 1
ATOM 1614 O O . ALA A 1 204 ? 18.552 12.759 -5.825 1.00 39.50 204 ALA A O 1
ATOM 1615 N N . GLN A 1 205 ? 20.317 13.971 -5.130 1.00 40.84 205 GLN A N 1
ATO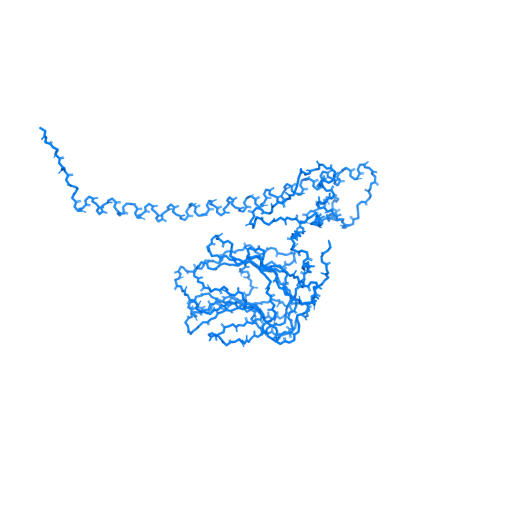M 1616 C CA . GLN A 1 205 ? 19.988 13.980 -3.706 1.00 40.84 205 GLN A CA 1
ATOM 1617 C C . GLN A 1 205 ? 18.813 14.945 -3.530 1.00 40.84 205 GLN A C 1
ATOM 1619 O O . GLN A 1 205 ? 18.973 16.095 -3.127 1.00 40.84 205 GLN A O 1
ATOM 1624 N N . ASN A 1 206 ? 17.623 14.501 -3.912 1.00 38.12 206 ASN A N 1
ATOM 1625 C CA . ASN A 1 206 ? 16.408 15.152 -3.495 1.00 38.12 206 ASN A CA 1
ATOM 1626 C C . ASN A 1 206 ? 16.266 14.738 -2.038 1.00 38.12 206 ASN A C 1
ATOM 1628 O O . ASN A 1 206 ? 15.834 13.626 -1.741 1.00 38.12 206 ASN A O 1
ATOM 1632 N N . ASN A 1 207 ? 16.710 15.618 -1.138 1.00 37.84 207 ASN A N 1
ATOM 1633 C CA . ASN A 1 207 ? 16.094 15.679 0.178 1.00 37.84 207 ASN A CA 1
ATOM 1634 C C . ASN A 1 207 ? 14.585 15.705 -0.063 1.00 37.84 207 ASN A C 1
ATOM 1636 O O . ASN A 1 207 ? 14.148 16.407 -0.978 1.00 37.84 207 ASN A O 1
ATOM 1640 N N . PHE A 1 208 ? 13.815 14.921 0.691 1.00 37.78 208 PHE A N 1
ATOM 1641 C CA . PHE A 1 208 ? 12.360 14.991 0.617 1.00 37.78 208 PHE A CA 1
ATOM 1642 C C . PHE A 1 208 ? 11.897 16.375 1.086 1.00 37.78 208 PHE A C 1
ATOM 1644 O O . PHE A 1 208 ? 11.539 16.564 2.238 1.00 37.78 208 PHE A O 1
ATOM 1651 N N . ASP A 1 209 ? 11.894 17.325 0.163 1.00 39.00 209 ASP A N 1
ATOM 1652 C CA . ASP A 1 209 ? 10.777 18.223 -0.041 1.00 39.00 209 ASP A CA 1
ATOM 1653 C C . ASP A 1 209 ? 10.152 17.781 -1.369 1.00 39.00 209 ASP A C 1
ATOM 1655 O O . ASP A 1 209 ? 10.555 18.218 -2.443 1.00 39.00 209 ASP A O 1
ATOM 1659 N N . GLU A 1 210 ? 9.231 16.824 -1.222 1.00 35.94 210 GLU A N 1
ATOM 1660 C CA . GLU A 1 210 ? 8.176 16.433 -2.168 1.00 35.94 210 GLU A CA 1
ATOM 1661 C C . GLU A 1 210 ? 8.641 15.814 -3.510 1.00 35.94 210 GLU A C 1
ATOM 1663 O O . GLU A 1 210 ? 9.161 16.462 -4.411 1.00 35.94 210 GLU A O 1
ATOM 1668 N N . ASP A 1 211 ? 8.568 14.475 -3.590 1.00 33.00 211 ASP A N 1
ATOM 1669 C CA . ASP A 1 211 ? 7.533 13.711 -4.311 1.00 33.00 211 ASP A CA 1
ATOM 1670 C C . ASP A 1 211 ? 7.780 12.193 -4.200 1.00 33.00 211 ASP A C 1
ATOM 1672 O O . ASP A 1 211 ? 8.802 11.801 -3.668 1.00 33.00 211 ASP A O 1
ATOM 1676 N N . VAL A 1 212 ? 6.906 11.316 -4.701 1.00 36.03 212 VAL A N 1
ATOM 1677 C CA . VAL A 1 212 ? 6.682 9.877 -4.370 1.00 36.03 212 VAL A CA 1
ATOM 1678 C C . VAL A 1 212 ? 5.345 9.873 -3.630 1.00 36.03 212 VAL A C 1
ATOM 1680 O O . VAL A 1 212 ? 5.212 10.540 -2.608 1.00 36.03 212 VAL A O 1
ATOM 1683 N N . HIS A 1 213 ? 4.359 9.099 -4.099 1.00 41.88 213 HIS A N 1
ATOM 1684 C CA . HIS A 1 213 ? 3.130 8.868 -3.331 1.00 41.88 213 HIS A CA 1
ATOM 1685 C C . HIS A 1 213 ? 3.445 7.985 -2.111 1.00 41.88 213 HIS A C 1
ATOM 1687 O O . HIS A 1 213 ? 3.379 6.755 -2.144 1.00 41.88 213 HIS A O 1
ATOM 1693 N N . ILE A 1 214 ? 3.867 8.666 -1.047 1.00 48.91 214 ILE A N 1
ATOM 1694 C CA . ILE A 1 214 ? 4.041 8.165 0.310 1.00 48.91 214 ILE A CA 1
ATOM 1695 C C . ILE A 1 214 ? 2.883 8.746 1.124 1.00 48.91 214 ILE A C 1
ATOM 1697 O O . ILE A 1 214 ? 2.840 9.947 1.387 1.00 48.91 214 ILE A O 1
ATOM 1701 N N . SER A 1 215 ? 1.928 7.919 1.533 1.00 36.09 215 SER A N 1
ATOM 1702 C CA . SER A 1 215 ? 0.856 8.341 2.433 1.00 36.09 215 SER A CA 1
ATOM 1703 C C . SER A 1 215 ? 1.351 8.292 3.881 1.00 36.09 215 SER A C 1
ATOM 1705 O O . SER A 1 215 ? 1.356 7.242 4.525 1.00 36.09 215 SER A O 1
ATOM 1707 N N . LEU A 1 216 ? 1.787 9.435 4.413 1.00 33.75 216 LEU A N 1
ATOM 1708 C CA . LEU A 1 216 ? 1.959 9.648 5.852 1.00 33.75 216 LEU A CA 1
ATOM 1709 C C . LEU A 1 216 ? 0.629 10.152 6.424 1.00 33.75 216 LEU A C 1
ATOM 1711 O O . LEU A 1 216 ? 0.102 11.178 5.988 1.00 33.75 216 LEU A O 1
ATOM 1715 N N . LYS A 1 217 ? 0.073 9.428 7.405 1.00 30.55 217 LYS A N 1
ATOM 1716 C CA . LYS A 1 217 ? -1.183 9.773 8.097 1.00 30.55 217 LYS A CA 1
ATOM 1717 C C . LYS A 1 217 ? -1.244 11.288 8.380 1.00 30.55 217 LYS A C 1
ATOM 1719 O O . LYS A 1 217 ? -0.458 11.803 9.170 1.00 30.55 217 LYS A O 1
ATOM 1724 N N . ASN A 1 218 ? -2.215 11.965 7.757 1.00 29.09 218 ASN A N 1
ATOM 1725 C CA . ASN A 1 218 ? -2.568 13.394 7.870 1.00 29.09 218 ASN A CA 1
ATOM 1726 C C . ASN A 1 218 ? -1.864 14.416 6.947 1.00 29.09 218 ASN A C 1
ATOM 1728 O O . ASN A 1 218 ? -2.160 15.605 7.077 1.00 29.09 218 ASN A O 1
ATOM 1732 N N . LYS A 1 219 ? -1.044 14.006 5.968 1.00 28.80 219 LYS A N 1
ATOM 1733 C CA . LYS A 1 219 ? -0.686 14.853 4.810 1.00 28.80 219 LYS A CA 1
ATOM 1734 C C . LYS A 1 219 ? -0.604 14.017 3.532 1.00 28.80 219 LYS A C 1
ATOM 1736 O O . LYS A 1 219 ? 0.212 13.112 3.425 1.00 28.80 219 LYS A O 1
ATOM 1741 N N . VAL A 1 220 ? -1.462 14.334 2.565 1.00 33.22 220 VAL A N 1
ATOM 1742 C CA . VAL A 1 220 ? -1.396 13.781 1.208 1.00 33.22 220 VAL A CA 1
ATOM 1743 C C . VAL A 1 220 ? -0.326 14.562 0.444 1.00 33.22 220 VAL A C 1
ATOM 1745 O O . VAL A 1 220 ? -0.504 15.760 0.231 1.00 33.22 220 VAL A O 1
ATOM 1748 N N . TYR A 1 221 ? 0.762 13.904 0.046 1.00 37.69 221 TYR A N 1
ATOM 1749 C CA . TYR A 1 221 ? 1.754 14.464 -0.875 1.00 37.69 221 TYR A CA 1
ATOM 1750 C C . TYR A 1 221 ? 1.356 14.059 -2.306 1.00 37.69 221 TYR A C 1
ATOM 1752 O O . TYR A 1 221 ? 1.334 12.875 -2.633 1.00 37.69 221 TYR A O 1
ATOM 1760 N N . ASN A 1 222 ? 0.918 15.039 -3.104 1.00 33.62 222 ASN A N 1
ATOM 1761 C CA . ASN A 1 222 ? 0.349 14.881 -4.450 1.00 33.62 222 ASN A CA 1
ATOM 1762 C C . ASN A 1 222 ? 1.231 15.582 -5.488 1.00 33.62 222 ASN A C 1
ATOM 1764 O O . ASN A 1 222 ? 0.805 16.581 -6.079 1.00 33.62 222 ASN A O 1
ATOM 1768 N N . GLU A 1 223 ? 2.430 15.100 -5.765 1.00 39.66 223 GLU A N 1
ATOM 1769 C CA . GLU A 1 223 ? 3.116 15.561 -6.962 1.00 39.66 223 GLU A CA 1
ATOM 1770 C C . GLU A 1 223 ? 3.726 14.394 -7.796 1.00 39.66 223 GLU A C 1
ATOM 1772 O O . GLU A 1 223 ? 3.717 13.205 -7.444 1.00 39.66 223 GLU A O 1
ATOM 1777 N N . LEU A 1 224 ? 4.048 14.708 -9.052 1.00 35.41 224 LEU A N 1
ATOM 1778 C CA . LEU A 1 224 ? 4.365 13.756 -10.113 1.00 35.41 224 LEU A CA 1
ATOM 1779 C C . LEU A 1 224 ? 5.819 13.960 -10.533 1.00 35.41 224 LEU A C 1
ATOM 1781 O O . LEU A 1 224 ? 6.110 14.901 -11.276 1.00 35.41 224 LEU A O 1
ATOM 1785 N N . PHE A 1 225 ? 6.716 13.032 -10.190 1.00 42.06 225 PHE A N 1
ATOM 1786 C CA . PHE A 1 225 ? 8.055 13.055 -10.774 1.00 42.06 225 PHE A CA 1
ATOM 1787 C C . PHE A 1 225 ? 7.982 12.854 -12.290 1.00 42.06 225 PHE A C 1
ATOM 1789 O O . PHE A 1 225 ? 7.472 11.826 -12.757 1.00 42.06 225 PHE A O 1
ATOM 1796 N N . PRO A 1 226 ? 8.549 13.760 -13.101 1.00 37.81 226 PRO A N 1
ATOM 1797 C CA . PRO A 1 226 ? 8.781 13.475 -14.501 1.00 37.81 226 PRO A CA 1
ATOM 1798 C C . PRO A 1 226 ? 9.922 12.458 -14.590 1.00 37.81 226 PRO A C 1
ATOM 1800 O O . PRO A 1 226 ? 11.085 12.819 -14.766 1.00 37.81 226 PRO A O 1
ATOM 1803 N N . LEU A 1 227 ? 9.600 11.170 -14.468 1.00 48.31 227 LEU A N 1
ATOM 1804 C CA . LEU A 1 227 ? 10.528 10.097 -14.801 1.00 48.31 227 LEU A CA 1
ATOM 1805 C C . LEU A 1 227 ? 10.964 10.326 -16.254 1.00 48.31 227 LEU A C 1
ATOM 1807 O O . LEU A 1 227 ? 10.145 10.248 -17.177 1.00 48.31 227 LEU A O 1
ATOM 1811 N N . LYS A 1 228 ? 12.241 10.677 -16.474 1.00 47.28 228 LYS A N 1
ATOM 1812 C CA . LYS A 1 228 ? 12.804 10.728 -17.831 1.00 47.28 228 LYS A CA 1
ATOM 1813 C C . LYS A 1 228 ? 12.495 9.375 -18.467 1.00 47.28 228 LYS A C 1
ATOM 1815 O O . LYS A 1 228 ? 12.780 8.345 -17.864 1.00 47.28 228 LYS A O 1
ATOM 1820 N N . THR A 1 229 ? 11.894 9.365 -19.657 1.00 50.47 229 THR A N 1
ATOM 1821 C CA . THR A 1 229 ? 11.565 8.116 -20.354 1.00 50.47 229 THR A CA 1
ATOM 1822 C C . THR A 1 229 ? 12.841 7.297 -20.537 1.00 50.47 229 THR A C 1
ATOM 1824 O O . THR A 1 229 ? 13.675 7.609 -21.385 1.00 50.47 229 THR A O 1
ATOM 1827 N N . GLN A 1 230 ? 13.005 6.265 -19.717 1.00 60.81 230 GLN A N 1
ATOM 1828 C CA . GLN A 1 230 ? 14.166 5.392 -19.709 1.00 60.81 230 GLN A CA 1
ATOM 1829 C C . GLN A 1 230 ? 13.672 3.956 -19.676 1.00 60.81 230 GLN A C 1
ATOM 1831 O O . GLN A 1 230 ? 12.809 3.613 -18.880 1.00 60.81 230 GLN A O 1
ATOM 1836 N N . GLN A 1 231 ? 14.210 3.116 -20.555 1.00 70.81 231 GLN A N 1
ATOM 1837 C CA . GLN A 1 231 ? 13.982 1.680 -20.487 1.00 70.81 231 GLN A CA 1
ATOM 1838 C C . GLN A 1 231 ? 15.032 1.068 -19.569 1.00 70.81 231 GLN A C 1
ATOM 1840 O O . GLN A 1 231 ? 16.229 1.235 -19.805 1.00 70.81 231 GLN A O 1
ATOM 1845 N N . PHE A 1 232 ? 14.582 0.361 -18.541 1.00 81.19 232 PHE A N 1
ATOM 1846 C CA . PHE A 1 232 ? 15.438 -0.444 -17.683 1.00 81.19 232 PHE A CA 1
ATOM 1847 C C . PHE A 1 232 ? 14.671 -1.672 -17.207 1.00 81.19 232 PHE A C 1
ATOM 1849 O O . PHE A 1 232 ? 13.440 -1.695 -17.185 1.00 81.19 232 PHE A O 1
ATOM 1856 N N . ALA A 1 233 ? 15.421 -2.690 -16.812 1.00 82.19 233 ALA A N 1
ATOM 1857 C CA . ALA A 1 233 ? 14.883 -3.862 -16.154 1.00 82.19 233 ALA A CA 1
ATOM 1858 C C . ALA A 1 233 ? 15.857 -4.294 -15.065 1.00 82.19 233 ALA A C 1
ATOM 1860 O O . ALA A 1 233 ? 17.069 -4.378 -15.288 1.00 82.19 233 ALA A O 1
ATOM 1861 N N . ILE A 1 234 ? 15.314 -4.586 -13.891 1.00 91.69 234 ILE A N 1
ATOM 1862 C CA . ILE A 1 234 ? 16.060 -5.191 -12.798 1.00 91.69 234 ILE A CA 1
ATOM 1863 C C . ILE A 1 234 ? 15.514 -6.605 -12.622 1.00 91.69 234 ILE A C 1
ATOM 1865 O O . ILE A 1 234 ? 14.320 -6.826 -12.443 1.00 91.69 234 ILE A O 1
ATOM 1869 N N . ASN A 1 235 ? 16.399 -7.590 -12.730 1.00 93.56 235 ASN A N 1
ATOM 1870 C CA . ASN A 1 235 ? 16.063 -9.015 -12.757 1.00 93.56 235 ASN A CA 1
ATOM 1871 C C . ASN A 1 235 ? 16.045 -9.664 -11.364 1.00 93.56 235 ASN A C 1
ATOM 1873 O O . ASN A 1 235 ? 16.034 -10.891 -11.261 1.00 93.56 235 ASN A O 1
ATOM 1877 N N . VAL A 1 236 ? 16.049 -8.854 -10.306 1.00 96.19 236 VAL A N 1
ATOM 1878 C CA . VAL A 1 236 ? 15.911 -9.299 -8.918 1.00 96.19 236 VAL A CA 1
ATOM 1879 C C . VAL A 1 236 ? 14.729 -8.574 -8.269 1.00 96.19 236 VAL A C 1
ATOM 1881 O O . VAL A 1 236 ? 14.434 -7.432 -8.636 1.00 96.19 236 VAL A O 1
ATOM 1884 N N . PRO A 1 237 ? 13.987 -9.230 -7.362 1.00 97.50 237 PRO A N 1
ATOM 1885 C CA . PRO A 1 237 ? 12.738 -8.677 -6.862 1.00 97.50 237 PRO A CA 1
ATOM 1886 C C . PRO A 1 237 ? 12.956 -7.529 -5.881 1.00 97.50 237 PRO A C 1
ATOM 1888 O O . PRO A 1 237 ? 13.924 -7.536 -5.119 1.00 97.50 237 PRO A O 1
ATOM 1891 N N . ILE A 1 238 ? 12.005 -6.595 -5.852 1.00 97.94 238 ILE A N 1
ATOM 1892 C CA . ILE A 1 238 ? 11.872 -5.613 -4.773 1.00 97.94 238 ILE A CA 1
ATOM 1893 C C . ILE A 1 238 ? 11.655 -6.370 -3.465 1.00 97.94 238 ILE A C 1
ATOM 1895 O O . ILE A 1 238 ? 10.768 -7.227 -3.365 1.00 97.94 238 ILE A O 1
ATOM 1899 N N . VAL A 1 239 ? 12.456 -6.041 -2.458 1.00 98.44 239 VAL A N 1
ATOM 1900 C CA . VAL A 1 239 ? 12.217 -6.460 -1.076 1.00 98.44 239 VAL A CA 1
ATOM 1901 C C . VAL A 1 239 ? 11.783 -5.257 -0.246 1.00 98.44 239 VAL A C 1
ATOM 1903 O O . VAL A 1 239 ? 12.166 -4.131 -0.554 1.00 98.44 239 VAL A O 1
ATOM 1906 N N . LEU A 1 240 ? 10.962 -5.497 0.774 1.00 97.81 240 LEU A N 1
ATOM 1907 C CA . LEU A 1 240 ? 10.547 -4.497 1.763 1.00 97.81 240 LEU A CA 1
ATOM 1908 C C . LEU A 1 240 ? 11.452 -4.567 2.988 1.00 97.81 240 LEU A C 1
ATOM 1910 O O . LEU A 1 240 ? 11.908 -5.656 3.332 1.00 97.81 240 LEU A O 1
ATOM 1914 N N . PHE A 1 241 ? 11.639 -3.435 3.662 1.00 95.75 241 PHE A N 1
ATOM 1915 C CA . PHE A 1 241 ? 12.488 -3.240 4.841 1.00 95.75 241 PHE A CA 1
ATOM 1916 C C . PHE A 1 241 ? 13.986 -3.496 4.622 1.00 95.75 241 PHE A C 1
ATOM 1918 O O . PHE A 1 241 ? 14.730 -3.623 5.594 1.00 95.75 241 PHE A O 1
ATOM 1925 N N . ALA A 1 242 ? 14.427 -3.602 3.367 1.00 96.38 242 ALA A N 1
ATOM 1926 C CA . ALA A 1 242 ? 15.821 -3.784 2.985 1.00 96.38 242 ALA A CA 1
ATOM 1927 C C . ALA A 1 242 ? 16.051 -3.413 1.509 1.00 96.38 242 ALA A C 1
ATOM 1929 O O . ALA A 1 242 ? 15.113 -3.171 0.747 1.00 96.38 242 ALA A O 1
ATOM 1930 N N . LEU A 1 243 ? 17.315 -3.443 1.088 1.00 96.44 243 LEU A N 1
ATOM 1931 C CA . LEU A 1 243 ? 17.744 -3.391 -0.305 1.00 96.44 243 LEU A CA 1
ATOM 1932 C C . LEU A 1 243 ? 18.111 -4.789 -0.804 1.00 96.44 243 LEU A C 1
ATOM 1934 O O . LEU A 1 243 ? 18.975 -5.442 -0.221 1.00 96.44 243 LEU A O 1
ATOM 1938 N N . ASN A 1 244 ? 17.541 -5.210 -1.933 1.00 97.75 244 ASN A N 1
ATOM 1939 C CA . ASN A 1 244 ? 18.033 -6.353 -2.697 1.00 97.75 244 ASN A CA 1
ATOM 1940 C C . ASN A 1 244 ? 19.018 -5.897 -3.784 1.00 97.75 244 ASN A C 1
ATOM 1942 O O . ASN A 1 244 ? 18.614 -5.476 -4.866 1.00 97.75 244 ASN A O 1
ATOM 1946 N N . ASP A 1 245 ? 20.315 -5.991 -3.501 1.00 95.88 245 ASP A N 1
ATOM 1947 C CA . ASP A 1 245 ? 21.388 -5.662 -4.440 1.00 95.88 245 ASP A CA 1
ATOM 1948 C C . ASP A 1 245 ? 21.884 -6.934 -5.124 1.00 95.88 245 ASP A C 1
ATOM 1950 O O . ASP A 1 245 ? 22.690 -7.686 -4.572 1.00 95.88 245 ASP A O 1
ATOM 1954 N N . ASN A 1 246 ? 21.353 -7.210 -6.315 1.00 94.44 246 ASN A N 1
ATOM 1955 C CA . ASN A 1 246 ? 21.733 -8.366 -7.122 1.00 94.44 246 ASN A CA 1
ATOM 1956 C C . ASN A 1 246 ? 21.655 -9.712 -6.353 1.00 94.44 246 ASN A C 1
ATOM 1958 O O . ASN A 1 246 ? 22.568 -10.535 -6.422 1.00 94.44 246 ASN A O 1
ATOM 1962 N N . ASN A 1 247 ? 20.548 -9.941 -5.630 1.00 95.25 247 ASN A N 1
ATOM 1963 C CA . ASN A 1 247 ? 20.289 -11.079 -4.725 1.00 95.25 247 ASN A CA 1
ATOM 1964 C C . ASN A 1 247 ? 21.042 -11.055 -3.385 1.00 95.25 247 ASN A C 1
ATOM 1966 O O . ASN A 1 247 ? 21.007 -12.043 -2.648 1.00 95.25 247 ASN A O 1
ATOM 1970 N N . ILE A 1 248 ? 21.689 -9.944 -3.037 1.00 96.75 248 ILE A N 1
ATOM 1971 C CA . ILE A 1 248 ? 22.263 -9.720 -1.709 1.00 96.75 248 ILE A CA 1
ATOM 1972 C C . ILE A 1 248 ? 21.364 -8.739 -0.957 1.00 96.75 248 ILE A C 1
ATOM 1974 O O . ILE A 1 248 ? 21.299 -7.560 -1.301 1.00 96.75 248 ILE A O 1
ATOM 1978 N N . VAL A 1 249 ? 20.681 -9.225 0.083 1.00 97.50 249 VAL A N 1
ATOM 1979 C CA . VAL A 1 249 ? 19.809 -8.395 0.927 1.00 97.50 249 VAL A CA 1
ATOM 1980 C C . VAL A 1 249 ? 20.637 -7.684 2.002 1.00 97.50 249 VAL A C 1
ATOM 1982 O O . VAL A 1 249 ? 21.323 -8.335 2.792 1.00 97.50 249 VAL A O 1
ATOM 1985 N N . LYS A 1 250 ? 20.600 -6.349 2.024 1.00 95.38 250 LYS A N 1
ATOM 1986 C CA . LYS A 1 250 ? 21.369 -5.480 2.936 1.00 95.38 250 LYS A CA 1
ATOM 1987 C C . LYS A 1 250 ? 20.609 -4.183 3.240 1.00 95.38 250 LYS A C 1
ATOM 1989 O O . LYS A 1 250 ? 19.494 -4.016 2.770 1.00 95.38 250 LYS A O 1
ATOM 1994 N N . GLU A 1 251 ? 21.215 -3.276 4.014 1.00 93.50 251 GLU A N 1
ATOM 1995 C CA . GLU A 1 251 ? 20.650 -1.940 4.309 1.00 93.50 251 GLU A CA 1
ATOM 1996 C C . GLU A 1 251 ? 19.229 -2.016 4.890 1.00 93.50 251 GLU A C 1
ATOM 1998 O O . GLU A 1 251 ? 18.322 -1.297 4.473 1.00 93.50 251 GLU A O 1
ATOM 2003 N N . HIS A 1 252 ? 19.041 -2.947 5.828 1.00 93.19 252 HIS A N 1
ATOM 2004 C CA . HIS A 1 252 ? 17.762 -3.162 6.488 1.00 93.19 252 HIS A CA 1
ATOM 2005 C C . HIS A 1 252 ? 17.342 -1.930 7.287 1.00 93.19 252 HIS A C 1
ATOM 2007 O O . HIS A 1 252 ? 18.191 -1.191 7.789 1.00 93.19 252 HIS A O 1
ATOM 2013 N N . ILE A 1 253 ? 16.035 -1.758 7.456 1.00 89.75 253 ILE A N 1
ATOM 2014 C CA . ILE A 1 253 ? 15.467 -0.675 8.255 1.00 89.75 253 ILE A CA 1
ATOM 2015 C C . ILE A 1 253 ? 14.413 -1.192 9.231 1.00 89.75 253 ILE A C 1
ATOM 2017 O O . ILE A 1 253 ? 13.703 -2.162 8.947 1.00 89.75 253 ILE A O 1
ATOM 2021 N N . GLY A 1 254 ? 14.340 -0.551 10.398 1.00 89.00 254 GLY A N 1
ATOM 2022 C CA . GLY A 1 254 ? 13.229 -0.698 11.331 1.00 89.00 254 GLY A CA 1
ATOM 2023 C C . GLY A 1 254 ? 12.244 0.451 11.150 1.00 89.00 254 GLY A C 1
ATOM 2024 O O . GLY A 1 254 ? 12.652 1.603 11.232 1.00 89.00 254 GLY A O 1
ATOM 2025 N N . ILE A 1 255 ? 10.993 0.134 10.820 1.00 86.88 255 ILE A N 1
ATOM 2026 C CA . ILE A 1 255 ? 9.941 1.107 10.498 1.00 86.88 255 ILE A CA 1
ATOM 2027 C C . ILE A 1 255 ? 8.578 0.403 10.457 1.00 86.88 255 ILE A C 1
ATOM 2029 O O . ILE A 1 255 ? 8.507 -0.818 10.257 1.00 86.88 255 ILE A O 1
ATOM 2033 N N . GLN A 1 256 ? 7.500 1.168 10.614 1.00 89.75 256 GLN A N 1
ATOM 2034 C CA . GLN A 1 256 ? 6.123 0.686 10.523 1.00 89.75 256 GLN A CA 1
ATOM 2035 C C . GLN A 1 256 ? 5.580 0.834 9.101 1.00 89.75 256 GLN A C 1
ATOM 2037 O O . GLN A 1 256 ? 5.674 1.907 8.509 1.00 89.75 256 GLN A O 1
ATOM 2042 N N . LEU A 1 257 ? 4.959 -0.221 8.572 1.00 90.69 257 LEU A N 1
ATOM 2043 C CA . LEU A 1 257 ? 4.272 -0.244 7.280 1.00 90.69 257 LEU A CA 1
ATOM 2044 C C . LEU A 1 257 ? 2.769 -0.444 7.493 1.00 90.69 257 LEU A C 1
ATOM 2046 O O . LEU A 1 257 ? 2.351 -1.447 8.072 1.00 90.69 257 LEU A O 1
ATOM 2050 N N . TYR A 1 258 ? 1.979 0.482 6.959 1.00 86.00 258 TYR A N 1
ATOM 2051 C CA . TYR A 1 258 ? 0.518 0.512 7.053 1.00 86.00 258 TYR A CA 1
ATOM 2052 C C . TYR A 1 258 ? -0.165 -0.017 5.781 1.00 86.00 258 TYR A C 1
ATOM 2054 O O . TYR A 1 258 ? -1.315 -0.441 5.827 1.00 86.00 258 TYR A O 1
ATOM 2062 N N . GLY A 1 259 ? 0.537 -0.037 4.644 1.00 87.62 259 GLY A N 1
ATOM 2063 C CA . GLY A 1 259 ? 0.021 -0.571 3.382 1.00 87.62 259 GLY A CA 1
ATOM 2064 C C . GLY A 1 259 ? 0.955 -0.297 2.208 1.00 87.62 259 GLY A C 1
ATOM 2065 O O . GLY A 1 259 ? 1.798 0.601 2.281 1.00 87.62 259 GLY A O 1
ATOM 2066 N N . LEU A 1 260 ? 0.831 -1.093 1.143 1.00 90.56 260 LEU A N 1
ATOM 2067 C CA . LEU A 1 260 ? 1.638 -0.945 -0.070 1.00 90.56 260 LEU A CA 1
ATOM 2068 C C . LEU A 1 260 ? 0.933 -1.519 -1.302 1.00 90.56 260 LEU A C 1
ATOM 2070 O O . LEU A 1 260 ? 0.616 -2.704 -1.339 1.00 90.56 260 LEU A O 1
ATOM 2074 N N . LYS A 1 261 ? 0.811 -0.728 -2.363 1.00 87.38 261 LYS A N 1
ATOM 2075 C CA . LYS A 1 261 ? 0.368 -1.178 -3.687 1.00 87.38 261 LYS A CA 1
ATOM 2076 C C . LYS A 1 261 ? 1.523 -1.120 -4.682 1.00 87.38 261 LYS A C 1
ATOM 2078 O O . LYS A 1 261 ? 2.356 -0.219 -4.608 1.00 87.38 261 LYS A O 1
ATOM 2083 N N . PHE A 1 262 ? 1.555 -2.049 -5.637 1.00 87.62 262 PHE A N 1
ATOM 2084 C CA . PHE A 1 262 ? 2.432 -1.978 -6.813 1.00 87.62 262 PHE A CA 1
ATOM 2085 C C . PHE A 1 262 ? 1.618 -2.018 -8.099 1.00 87.62 262 PHE A C 1
ATOM 2087 O O . PHE A 1 262 ? 0.625 -2.743 -8.185 1.00 87.62 262 PHE A O 1
ATOM 2094 N N . TYR A 1 263 ? 2.117 -1.328 -9.121 1.00 80.62 263 TYR A N 1
ATOM 2095 C CA . TYR A 1 263 ? 1.509 -1.232 -10.445 1.00 80.62 263 TYR A CA 1
ATOM 2096 C C . TYR A 1 263 ? 2.519 -1.564 -11.551 1.00 80.62 263 TYR A C 1
ATOM 2098 O O . TYR A 1 263 ? 3.704 -1.257 -11.410 1.00 80.62 263 TYR A O 1
ATOM 2106 N N . ASP A 1 264 ? 2.053 -2.141 -12.660 1.00 80.44 264 ASP A N 1
ATOM 2107 C CA . ASP A 1 264 ? 2.759 -2.157 -13.951 1.00 80.44 264 ASP A CA 1
ATOM 2108 C C . ASP A 1 264 ? 1.966 -1.288 -14.933 1.00 80.44 264 ASP A C 1
ATOM 2110 O O . ASP A 1 264 ? 0.916 -1.666 -15.454 1.00 80.44 264 ASP A O 1
ATOM 2114 N N . GLY A 1 265 ? 2.421 -0.052 -15.117 1.00 73.50 265 GLY A N 1
ATOM 2115 C CA . GLY A 1 265 ? 1.695 0.951 -15.877 1.00 73.50 265 GLY A CA 1
ATOM 2116 C C . GLY A 1 265 ? 0.458 1.389 -15.101 1.00 73.50 265 GLY 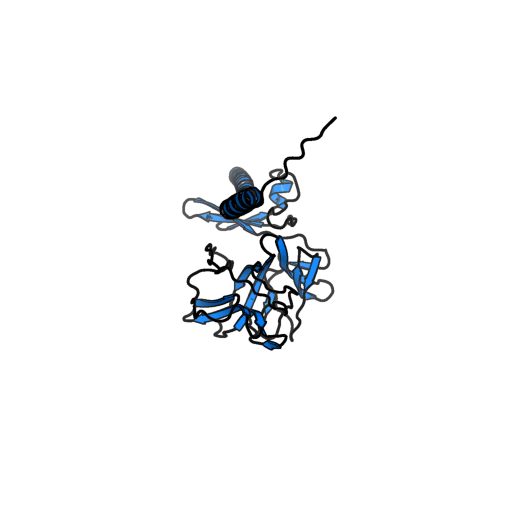A C 1
ATOM 2117 O O . GLY A 1 265 ? 0.582 2.116 -14.119 1.00 73.50 265 GLY A O 1
ATOM 2118 N N . ASN A 1 266 ? -0.719 0.961 -15.554 1.00 69.75 266 ASN A N 1
ATOM 2119 C CA . ASN A 1 266 ? -1.987 1.210 -14.862 1.00 69.75 266 ASN A CA 1
ATOM 2120 C C . ASN A 1 266 ? -2.545 -0.055 -14.189 1.00 69.75 266 ASN A C 1
ATOM 2122 O O . ASN A 1 266 ? -3.546 0.027 -13.484 1.00 69.75 266 ASN A O 1
ATOM 2126 N N . ASP A 1 267 ? -1.928 -1.218 -14.404 1.00 76.19 267 ASP A N 1
ATOM 2127 C CA . ASP A 1 267 ? -2.439 -2.472 -13.867 1.00 76.19 267 ASP A CA 1
ATOM 2128 C C . ASP A 1 267 ? -1.964 -2.635 -12.420 1.00 76.19 267 ASP A C 1
ATOM 2130 O O . ASP A 1 267 ? -0.759 -2.648 -12.158 1.00 76.19 267 ASP A O 1
ATOM 2134 N N . LEU A 1 268 ? -2.897 -2.766 -11.475 1.00 78.88 268 LEU A N 1
ATOM 2135 C CA . LEU A 1 268 ? -2.594 -3.106 -10.084 1.00 78.88 268 LEU A CA 1
ATOM 2136 C C . LEU A 1 268 ? -2.069 -4.546 -10.022 1.00 78.88 268 LEU A C 1
ATOM 2138 O O . LEU A 1 268 ? -2.796 -5.498 -10.303 1.00 78.88 268 LEU A O 1
ATOM 2142 N N . ILE A 1 269 ? -0.800 -4.714 -9.646 1.00 91.44 269 ILE A N 1
ATOM 2143 C CA . ILE A 1 269 ? -0.141 -6.028 -9.600 1.00 91.44 269 ILE A CA 1
ATOM 2144 C C . ILE A 1 269 ? 0.049 -6.557 -8.178 1.00 91.44 269 ILE A C 1
ATOM 2146 O O . ILE A 1 269 ? 0.220 -7.766 -8.014 1.00 91.44 269 ILE A O 1
ATOM 2150 N N . ARG A 1 270 ? 0.023 -5.700 -7.150 1.00 94.44 270 ARG A N 1
ATOM 2151 C CA . ARG A 1 270 ? 0.022 -6.082 -5.723 1.00 94.44 270 ARG A CA 1
ATOM 2152 C C . ARG A 1 270 ? -0.809 -5.093 -4.922 1.00 94.44 270 ARG A C 1
ATOM 2154 O O . ARG A 1 270 ? -0.686 -3.896 -5.163 1.00 94.44 270 ARG A O 1
ATOM 2161 N N . ASP A 1 271 ? -1.544 -5.586 -3.933 1.00 92.31 271 ASP A N 1
ATOM 2162 C CA . ASP A 1 271 ? -2.248 -4.756 -2.948 1.00 92.31 271 ASP A CA 1
ATOM 2163 C C . ASP A 1 271 ? -2.048 -5.348 -1.549 1.00 92.31 271 ASP A C 1
ATOM 2165 O O . ASP A 1 271 ? -2.769 -6.250 -1.120 1.00 92.31 271 ASP A O 1
ATOM 2169 N N . PHE A 1 272 ? -0.971 -4.925 -0.891 1.00 95.25 272 PHE A N 1
ATOM 2170 C CA . PHE A 1 272 ? -0.523 -5.461 0.384 1.00 95.25 272 PHE A CA 1
ATOM 2171 C C . PHE A 1 272 ? -1.158 -4.733 1.565 1.00 95.25 272 PHE A C 1
ATOM 2173 O O . PHE A 1 272 ? -0.937 -3.536 1.768 1.00 95.25 272 PHE A O 1
ATOM 2180 N N . VAL A 1 273 ? -1.821 -5.512 2.421 1.00 92.81 273 VAL A N 1
ATOM 2181 C CA . VAL A 1 273 ? -2.378 -5.054 3.697 1.00 92.81 273 VAL A CA 1
ATOM 2182 C C . VAL A 1 273 ? -1.720 -5.759 4.895 1.00 92.81 273 VAL A C 1
ATOM 2184 O O . VAL A 1 273 ? -1.518 -6.982 4.852 1.00 92.81 273 VAL A O 1
ATOM 2187 N N . PRO A 1 274 ? -1.379 -5.026 5.975 1.00 95.56 274 PRO A N 1
ATOM 2188 C CA . PRO A 1 274 ? -0.873 -5.598 7.222 1.00 95.56 274 PRO A CA 1
ATOM 2189 C C . PRO A 1 274 ? -1.857 -6.572 7.868 1.00 95.56 274 PRO A C 1
ATOM 2191 O O . PRO A 1 274 ? -3.013 -6.242 8.126 1.00 95.56 274 PRO A O 1
ATOM 2194 N N . CYS A 1 275 ? -1.398 -7.784 8.171 1.00 96.25 275 CYS A N 1
ATOM 2195 C CA . CYS A 1 275 ? -2.210 -8.770 8.878 1.00 96.25 275 CYS A CA 1
ATOM 2196 C C . CYS A 1 275 ? -1.347 -9.771 9.655 1.00 96.25 275 CYS A C 1
ATOM 2198 O O . CYS A 1 275 ? -0.119 -9.809 9.542 1.00 96.25 275 CYS A O 1
ATOM 2200 N N . TYR A 1 276 ? -2.001 -10.638 10.422 1.00 97.44 276 TYR A N 1
ATOM 2201 C CA . TYR A 1 276 ? -1.393 -11.878 10.889 1.00 97.44 276 TYR A CA 1
ATOM 2202 C C . TYR A 1 276 ? -2.264 -13.081 10.543 1.00 97.44 276 TYR A C 1
ATOM 2204 O O . TYR A 1 276 ? -3.490 -12.992 10.436 1.00 97.44 276 TYR A O 1
ATOM 2212 N N . ARG A 1 277 ? -1.618 -14.236 10.383 1.00 97.44 277 ARG A N 1
ATOM 2213 C CA . ARG A 1 277 ? -2.291 -15.524 10.220 1.00 97.44 277 ARG A CA 1
ATOM 2214 C C . ARG A 1 277 ? -2.714 -16.053 11.586 1.00 97.44 277 ARG A C 1
ATOM 2216 O O . ARG A 1 277 ? -1.873 -16.352 12.430 1.00 97.44 277 ARG A O 1
ATOM 2223 N N . LYS A 1 278 ? -4.016 -16.243 11.801 1.00 96.25 278 LYS A N 1
ATOM 2224 C CA . LYS A 1 278 ? -4.591 -16.631 13.103 1.00 96.25 278 LYS A CA 1
ATOM 2225 C C . LYS A 1 278 ? -4.099 -17.988 13.604 1.00 96.25 278 LYS A C 1
ATOM 2227 O O . LYS A 1 278 ? -3.963 -18.184 14.806 1.00 96.25 278 LYS A O 1
ATOM 2232 N N . LYS A 1 279 ? -3.823 -18.927 12.690 1.00 96.56 279 LYS A N 1
ATOM 2233 C CA . LYS A 1 279 ? -3.429 -20.305 13.030 1.00 96.56 279 LYS A CA 1
ATOM 2234 C C . LYS A 1 279 ? -2.146 -20.386 13.864 1.00 96.56 279 LYS A C 1
ATOM 2236 O O . LYS A 1 279 ? -2.032 -21.280 14.698 1.00 96.56 279 LYS A O 1
ATOM 2241 N N . ASP A 1 280 ? -1.178 -19.519 13.595 1.00 95.94 280 ASP A N 1
ATOM 2242 C CA . ASP A 1 280 ? 0.149 -19.567 14.220 1.00 95.94 280 ASP A CA 1
ATOM 2243 C C . ASP A 1 280 ? 0.676 -18.200 14.666 1.00 95.94 280 ASP A C 1
ATOM 2245 O O . ASP A 1 280 ? 1.802 -18.111 15.138 1.00 95.94 280 ASP A O 1
ATOM 2249 N N . GLY A 1 281 ? -0.126 -17.141 14.534 1.00 96.12 281 GLY A N 1
ATOM 2250 C CA . GLY A 1 281 ? 0.254 -15.786 14.924 1.00 96.12 281 GLY A CA 1
ATOM 2251 C C . GLY A 1 281 ? 1.285 -15.135 14.002 1.00 96.12 281 GLY A C 1
ATOM 2252 O O . GLY A 1 281 ? 1.754 -14.047 14.320 1.00 96.12 281 GLY A O 1
ATOM 2253 N N . THR A 1 282 ? 1.638 -15.755 12.868 1.00 98.00 282 THR A N 1
ATOM 2254 C CA . THR A 1 282 ? 2.676 -15.216 11.977 1.00 98.00 282 THR A CA 1
ATOM 2255 C C . THR A 1 282 ? 2.231 -13.873 11.407 1.00 98.00 282 THR A C 1
ATOM 2257 O O . THR A 1 282 ? 1.219 -13.805 10.707 1.00 98.00 282 THR A O 1
ATOM 2260 N N . VAL A 1 283 ? 3.008 -12.826 11.675 1.00 98.44 283 VAL A N 1
ATOM 2261 C CA . VAL A 1 283 ? 2.789 -11.463 11.174 1.00 98.44 283 VAL A CA 1
ATOM 2262 C C . VAL A 1 283 ? 3.369 -11.312 9.764 1.00 98.44 283 VAL A C 1
ATOM 2264 O O . VAL A 1 283 ? 4.453 -11.823 9.468 1.00 98.44 283 VAL A O 1
ATOM 2267 N N . GLY A 1 284 ? 2.648 -10.617 8.885 1.00 98.06 284 GLY A N 1
ATOM 2268 C CA . GLY A 1 284 ? 3.068 -10.401 7.505 1.00 98.06 284 GLY A CA 1
ATOM 2269 C C . GLY A 1 284 ? 2.117 -9.505 6.715 1.00 98.06 284 GLY A C 1
ATOM 2270 O O . GLY A 1 284 ? 1.389 -8.687 7.274 1.00 98.06 284 GLY A O 1
ATOM 2271 N N . LEU A 1 285 ? 2.125 -9.674 5.396 1.00 97.75 285 LEU A N 1
ATOM 2272 C CA . LEU A 1 285 ? 1.276 -8.926 4.472 1.00 97.75 285 LEU A CA 1
ATOM 2273 C C . LEU A 1 285 ? 0.390 -9.883 3.686 1.00 97.75 285 LEU A C 1
ATOM 2275 O O . LEU A 1 285 ? 0.872 -10.894 3.168 1.00 97.75 285 LEU A O 1
ATOM 2279 N N . TYR A 1 286 ? -0.891 -9.558 3.564 1.00 96.75 286 TYR A N 1
ATOM 2280 C CA . TYR A 1 286 ? -1.774 -10.242 2.627 1.00 96.75 286 TYR A CA 1
ATOM 2281 C C . TYR A 1 286 ? -1.877 -9.419 1.349 1.00 96.75 286 TYR A C 1
ATOM 2283 O O . TYR A 1 286 ? -2.165 -8.231 1.403 1.00 96.75 286 TYR A O 1
ATOM 2291 N N . ASP A 1 287 ? -1.620 -10.050 0.211 1.00 95.75 287 ASP A N 1
ATOM 2292 C CA . ASP A 1 287 ? -1.807 -9.468 -1.110 1.00 95.75 287 ASP A CA 1
ATOM 2293 C C . ASP A 1 287 ? -3.236 -9.736 -1.582 1.00 95.75 287 ASP A C 1
ATOM 2295 O O . ASP A 1 287 ? -3.567 -10.868 -1.951 1.00 95.75 287 ASP A O 1
ATOM 2299 N N . LEU A 1 288 ? -4.077 -8.704 -1.553 1.00 89.62 288 LEU A N 1
ATOM 2300 C CA . LEU A 1 288 ? -5.477 -8.773 -1.967 1.00 89.62 288 LEU A CA 1
ATOM 2301 C C . LEU A 1 288 ? -5.610 -9.037 -3.472 1.00 89.62 288 LEU A C 1
ATOM 2303 O O . LEU A 1 288 ? -6.492 -9.790 -3.877 1.00 89.62 288 LEU A O 1
ATOM 2307 N N . ALA A 1 289 ? -4.688 -8.514 -4.290 1.00 89.75 289 ALA A N 1
ATOM 2308 C CA . ALA A 1 289 ? -4.729 -8.676 -5.743 1.00 89.75 289 ALA A CA 1
ATOM 2309 C C . ALA A 1 289 ? -4.463 -10.128 -6.183 1.00 89.75 289 ALA A C 1
ATOM 2311 O O . ALA A 1 289 ? -5.015 -10.592 -7.179 1.00 89.75 289 ALA A O 1
ATOM 2312 N N . ASN A 1 290 ? -3.630 -10.866 -5.437 1.00 92.81 290 ASN A N 1
ATOM 2313 C CA . ASN A 1 290 ? -3.233 -12.238 -5.789 1.00 92.81 290 ASN A CA 1
ATOM 2314 C C . ASN A 1 290 ? -3.653 -13.298 -4.758 1.00 92.81 290 ASN A C 1
ATOM 2316 O O . ASN A 1 290 ? -3.252 -14.458 -4.880 1.00 92.81 290 ASN A O 1
ATOM 2320 N N . ALA A 1 291 ? -4.434 -12.917 -3.743 1.00 91.88 291 ALA A N 1
ATOM 2321 C CA . ALA A 1 291 ? -4.900 -13.780 -2.656 1.00 91.88 291 ALA A CA 1
ATOM 2322 C C . ALA A 1 291 ? -3.771 -14.595 -1.989 1.00 91.88 291 ALA A C 1
ATOM 2324 O O . ALA A 1 291 ? -3.877 -15.813 -1.796 1.00 91.88 291 ALA A O 1
ATOM 2325 N N . LYS A 1 292 ? -2.656 -13.933 -1.651 1.00 95.81 292 LYS A N 1
ATOM 2326 C CA . LYS A 1 292 ? -1.438 -14.596 -1.158 1.00 95.81 292 LYS A CA 1
ATOM 2327 C C . LYS A 1 292 ? -0.869 -13.917 0.083 1.00 95.81 292 LYS A C 1
ATOM 2329 O O . LYS A 1 292 ? -0.708 -12.707 0.120 1.00 95.81 292 LYS A O 1
ATOM 2334 N N . PHE A 1 293 ? -0.481 -14.720 1.072 1.00 97.81 293 PHE A N 1
ATOM 2335 C CA . PHE A 1 293 ? 0.187 -14.243 2.281 1.00 97.81 293 PHE A CA 1
ATOM 2336 C C . PHE A 1 293 ? 1.714 -14.270 2.139 1.00 97.81 293 PHE A C 1
ATOM 2338 O O . PHE A 1 293 ? 2.290 -15.255 1.667 1.00 97.81 293 PHE A O 1
ATOM 2345 N N . TYR A 1 294 ? 2.356 -13.188 2.565 1.00 98.50 294 TYR A N 1
ATOM 2346 C CA . TYR A 1 294 ? 3.793 -12.956 2.518 1.00 98.50 294 TYR A CA 1
ATOM 2347 C C . TYR A 1 294 ? 4.328 -12.767 3.935 1.00 98.50 294 TYR A C 1
ATOM 2349 O O . TYR A 1 294 ? 3.776 -12.002 4.722 1.00 98.50 294 TYR A O 1
ATOM 2357 N N . THR A 1 295 ? 5.414 -13.463 4.257 1.00 97.38 295 THR A N 1
ATOM 2358 C CA . THR A 1 295 ? 5.992 -13.511 5.605 1.00 97.38 295 THR A CA 1
ATOM 2359 C C . THR A 1 295 ? 7.445 -13.068 5.596 1.00 97.38 295 THR A C 1
ATOM 2361 O O . THR A 1 295 ? 8.053 -12.931 4.535 1.00 97.38 295 THR A O 1
ATOM 2364 N N . ASN A 1 296 ? 8.013 -12.902 6.789 1.00 97.81 296 ASN A N 1
ATOM 2365 C CA . ASN A 1 296 ? 9.426 -12.591 6.955 1.00 97.81 296 ASN A CA 1
ATOM 2366 C C . ASN A 1 296 ? 10.330 -13.606 6.225 1.00 97.81 296 ASN A C 1
ATOM 2368 O O . ASN A 1 296 ? 10.174 -14.819 6.376 1.00 97.81 296 ASN A O 1
ATOM 2372 N N . ASN A 1 297 ? 11.284 -13.093 5.452 1.00 97.81 297 ASN A N 1
ATOM 2373 C CA . ASN A 1 297 ? 12.371 -13.842 4.822 1.00 97.81 297 ASN A CA 1
ATOM 2374 C C . ASN A 1 297 ? 13.730 -13.620 5.523 1.00 97.81 297 ASN A C 1
ATOM 2376 O O . ASN A 1 297 ? 14.715 -14.265 5.157 1.00 97.81 297 ASN A O 1
ATOM 2380 N N . GLY A 1 298 ? 13.789 -12.702 6.491 1.00 95.88 298 GLY A N 1
ATOM 2381 C CA . GLY A 1 298 ? 14.949 -12.408 7.328 1.00 95.88 298 GLY A CA 1
ATOM 2382 C C . GLY A 1 298 ? 14.947 -13.191 8.639 1.00 95.88 298 GLY A C 1
ATOM 2383 O O . GLY A 1 298 ? 14.545 -14.353 8.696 1.00 95.88 298 GLY A O 1
ATOM 2384 N N . THR A 1 299 ? 15.417 -12.546 9.705 1.00 94.62 299 THR A N 1
ATOM 2385 C CA . THR A 1 299 ? 15.450 -13.119 11.063 1.00 94.62 299 THR A CA 1
ATOM 2386 C C . THR A 1 299 ? 14.498 -12.384 11.999 1.00 94.62 299 THR A C 1
ATOM 2388 O O . THR A 1 299 ? 13.995 -11.325 11.635 1.00 94.62 299 THR A O 1
ATOM 2391 N N . SER A 1 300 ? 14.273 -12.929 13.201 1.00 94.19 300 SER A N 1
ATOM 2392 C CA . SER A 1 300 ? 13.301 -12.413 14.179 1.00 94.19 300 SER A CA 1
ATOM 2393 C C . SER A 1 300 ? 11.861 -12.394 13.638 1.00 94.19 300 SER A C 1
ATOM 2395 O O . SER A 1 300 ? 11.585 -12.863 12.534 1.00 94.19 300 SER A O 1
ATOM 2397 N N . GLU A 1 301 ? 10.911 -11.915 14.432 1.00 95.44 301 GLU A N 1
ATOM 2398 C CA . GLU A 1 301 ? 9.513 -11.763 14.014 1.00 95.44 301 GLU A CA 1
ATOM 2399 C C . GLU A 1 301 ? 9.197 -10.284 13.788 1.00 95.44 301 GLU A C 1
ATOM 2401 O O . GLU A 1 301 ? 9.835 -9.415 14.388 1.00 95.44 301 GLU A O 1
ATOM 2406 N N . PHE A 1 302 ? 8.247 -9.994 12.898 1.00 97.75 302 PHE A N 1
ATOM 2407 C CA . PHE A 1 302 ? 7.677 -8.652 12.794 1.00 97.75 302 PHE A CA 1
ATOM 2408 C C . PHE A 1 302 ? 6.840 -8.352 14.038 1.00 97.75 302 PHE A C 1
ATOM 2410 O O . PHE A 1 302 ? 6.136 -9.230 14.542 1.00 97.75 302 PHE A O 1
ATOM 2417 N N . GLN A 1 303 ? 6.870 -7.102 14.489 1.00 96.38 303 GLN A N 1
ATOM 2418 C CA . GLN A 1 303 ? 5.872 -6.593 15.425 1.00 96.38 303 GLN A CA 1
ATOM 2419 C C . GLN A 1 303 ? 4.635 -6.112 14.652 1.00 96.38 303 GLN A C 1
ATOM 2421 O O . GLN A 1 303 ? 4.655 -6.017 13.422 1.00 96.38 303 GLN A O 1
ATOM 2426 N N . LYS A 1 304 ? 3.531 -5.856 15.359 1.00 96.00 304 LYS A N 1
ATOM 2427 C CA . LYS A 1 304 ? 2.268 -5.424 14.753 1.00 96.00 304 LYS A CA 1
ATOM 2428 C C . LYS A 1 304 ? 1.526 -4.429 15.638 1.00 96.00 304 LYS A C 1
ATOM 2430 O O . LYS A 1 304 ? 1.630 -4.506 16.862 1.00 96.00 304 LYS A O 1
ATOM 2435 N N . GLY A 1 305 ? 0.729 -3.572 15.006 1.00 90.06 305 GLY A N 1
ATOM 2436 C CA . GLY A 1 305 ? -0.236 -2.710 15.686 1.00 90.06 305 GLY A CA 1
ATOM 2437 C C . GLY A 1 305 ? -1.457 -3.466 16.220 1.00 90.06 305 GLY A C 1
ATOM 2438 O O . GLY A 1 305 ? -1.498 -4.708 16.255 1.00 90.06 305 GLY A O 1
ATOM 2439 N N . ASN A 1 306 ? -2.476 -2.706 16.630 1.00 88.88 306 ASN A N 1
ATOM 2440 C CA . ASN A 1 306 ? -3.716 -3.297 17.119 1.00 88.88 306 ASN A CA 1
ATOM 2441 C C . ASN A 1 306 ? -4.444 -4.046 16.005 1.00 88.88 306 ASN A C 1
ATOM 2443 O O . ASN A 1 306 ? -4.291 -3.757 14.817 1.00 88.88 306 ASN A O 1
ATOM 2447 N N . ASP A 1 307 ? -5.249 -5.017 16.421 1.00 89.06 307 ASP A N 1
ATOM 2448 C CA . ASP A 1 307 ? -6.212 -5.669 15.550 1.00 89.06 307 ASP A CA 1
ATOM 2449 C C . ASP A 1 307 ? -7.226 -4.619 15.101 1.00 89.06 307 ASP A C 1
ATOM 2451 O O . ASP A 1 307 ? -7.834 -3.939 15.932 1.00 89.06 307 ASP A O 1
ATOM 2455 N N . VAL A 1 308 ? -7.381 -4.471 13.790 1.00 76.75 308 VAL A N 1
ATOM 2456 C CA . VAL A 1 308 ? -8.368 -3.543 13.249 1.00 76.75 308 VAL A CA 1
ATOM 2457 C C . VAL A 1 308 ? -9.702 -4.285 13.259 1.00 76.75 308 VAL A C 1
ATOM 2459 O O . VAL A 1 308 ? -9.833 -5.327 12.617 1.00 76.75 308 VAL A O 1
ATOM 2462 N N . GLN A 1 309 ? -10.618 -3.795 14.096 1.00 56.53 309 GLN A N 1
ATOM 2463 C CA . GLN A 1 309 ? -11.944 -4.365 14.341 1.00 56.53 309 GLN A CA 1
ATOM 2464 C C . GLN A 1 309 ? -13.023 -3.676 13.530 1.00 56.53 309 GLN A C 1
ATOM 2466 O O . GLN A 1 309 ? -12.938 -2.437 13.351 1.00 56.53 309 GLN A O 1
#

Radius of gyration: 24.13 Å; chains: 1; bounding box: 58×47×88 Å

pLDDT: mean 79.14, std 17.05, range [28.8, 98.62]

Sequence (309 aa):
MGFNKKAFTLVEVIGVITILSLMLLVTVPALTKTLKRNEQKKYDDYIDNLRIVSESYVVKQLKEGIVIGDEYYITLGNLIDNGYIENTIVNPENENKLSRDTQIKVTKNLDGSFNYNVMEHYILPDDYMLVEYIESTGTQYINTGVLPNQNTGFDISFSDPDGNINSGTMMGSKNLENGFVLTTYTNDDSLNGTFIYGKEIDDAQNNFDEDVHISLKNKVYNELFPLKTQQFAINVPIVLFALNDNNIVKEHIGIQLYGLKFYDGNDLIRDFVPCYRKKDGTVGLYDLANAKFYTNNGTSEFQKGNDVQ

Secondary structure (DSSP, 8-state):
------PPPHHHHHHHHHHHHHHHHHHHHHHHHHHHHHHHHHHHHHHHHHHHHHHHHHHHHHHTTPPP-SEEEEEHHHHHHTTSS-S--B-TTT-PBBPTT-EEEEEE-TTS-EEEEEE--B---TTEEEBS-EEEESS--EE-----BTTEEEEEEEE-TT--S--EEEEEEE-SSEEEEEEEEEETTEEEEEEEEEES-------SSS-S-B-BTTB-------------B-SS--EESSEEETTEEE---EEEEEEEEEEETTEEEEEEEEEEETTT--EEEEETTTTEEEE-SSSS--EE--B--